P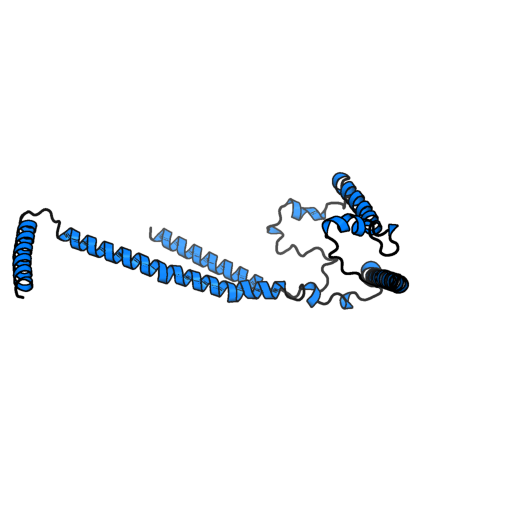rotein AF-A0A351K9I6-F1 (afdb_monomer_lite)

Secondary structure (DSSP, 8-state):
-HHHHHHHHHHHHHHHHHHHHHHHHHH--PPPPS--SSSPP--TTTTTTS-HHHHTGGGPPP-PPPHHHHHHHHHHHHHHHHHHHHB-TT-GGGBHHHHHHGGGTTT--------HHHHHHHHHHHHHHHHHHHHHHIIIIIT--S-GGGT--HHHHTGGGHHHHHHHHIIIIIHHHHHHHHHHIIIIIHHHHHHHHHHHHHHHHHHHHH--S-HHHHHHHHHHHHHHHHHHHHHHH--

Sequence (239 aa):
MAEAVVAARAAHEAAVLERDGIVASAGERPELPALALYGAPDIGPVADRLPDQVATRSDHHPHESPWTMGLPLVVLAVLSVLGGLIQLPFSAATKRLEGWLEPTLFGNEVHLSVGTGTLWVLAAVAVAGGAVGILVAVAAYLQRRVDHRTFEQPILADAWRFDRLVSNFMGGPGRAGFEATANFDSTVVDGAVESVATMVKAEARLLRRFHNGLVRTYAAGVGVGAVGLVVWFLSRTSF

Structure (mmCIF, N/CA/C/O backbone):
data_AF-A0A351K9I6-F1
#
_entry.id   AF-A0A351K9I6-F1
#
loop_
_atom_site.group_PDB
_atom_site.id
_atom_site.type_symbol
_atom_site.label_atom_id
_atom_site.label_alt_id
_atom_site.label_comp_id
_atom_site.label_asym_id
_atom_site.label_entity_id
_atom_site.label_seq_id
_atom_site.pdbx_PDB_ins_code
_atom_site.Cartn_x
_atom_site.Cartn_y
_atom_site.Cartn_z
_atom_site.occupancy
_atom_site.B_iso_or_equiv
_atom_site.auth_seq_id
_atom_site.auth_comp_id
_atom_site.auth_asym_id
_atom_site.auth_atom_id
_atom_site.pdbx_PDB_model_num
ATOM 1 N N . MET A 1 1 ? -27.727 17.309 35.794 1.00 65.38 1 MET A N 1
ATOM 2 C CA . MET A 1 1 ? -27.263 16.009 35.250 1.00 65.38 1 MET A CA 1
ATOM 3 C C . MET A 1 1 ? -28.120 15.504 34.094 1.00 65.38 1 MET A C 1
ATOM 5 O O . MET A 1 1 ? -27.534 15.160 33.082 1.00 65.38 1 MET A O 1
ATOM 9 N N . ALA A 1 2 ? -29.457 15.482 34.188 1.00 78.00 2 ALA A N 1
ATOM 10 C CA . ALA A 1 2 ? -30.317 14.994 33.097 1.00 78.00 2 ALA A CA 1
ATOM 11 C C . ALA A 1 2 ? -30.133 15.761 31.769 1.00 78.00 2 ALA A C 1
ATOM 13 O O . ALA A 1 2 ? -30.003 15.151 30.717 1.00 78.00 2 ALA A O 1
ATOM 14 N N . GLU A 1 3 ? -30.025 17.087 31.833 1.00 85.56 3 GLU A N 1
ATOM 15 C CA . GLU A 1 3 ? -29.859 17.955 30.659 1.00 85.56 3 GLU A CA 1
ATOM 16 C C . GLU A 1 3 ? -28.527 17.722 29.920 1.00 85.56 3 GLU A C 1
ATOM 18 O O . GLU A 1 3 ? -28.492 17.647 28.697 1.00 85.56 3 GLU A O 1
ATOM 23 N N . ALA A 1 4 ? -27.440 17.481 30.664 1.00 86.06 4 ALA A N 1
ATOM 24 C CA . ALA A 1 4 ? -26.129 17.155 30.098 1.00 86.06 4 ALA A CA 1
ATOM 25 C C . ALA A 1 4 ? -26.115 15.790 29.385 1.00 86.06 4 ALA A C 1
ATOM 27 O O . ALA A 1 4 ? -25.462 15.635 28.358 1.00 86.06 4 ALA A O 1
ATOM 28 N N . VAL A 1 5 ? -26.859 14.807 29.904 1.00 89.69 5 VAL A N 1
ATOM 29 C CA . VAL A 1 5 ? -26.989 13.480 29.278 1.00 89.69 5 VAL A CA 1
ATOM 30 C C . VAL A 1 5 ? -27.801 13.564 27.985 1.00 89.69 5 VAL A C 1
ATOM 32 O O . VAL A 1 5 ? -27.436 12.938 26.993 1.00 89.69 5 VAL A O 1
ATOM 35 N N . VAL A 1 6 ? -28.870 14.365 27.967 1.00 92.44 6 VAL A N 1
ATOM 36 C CA . VAL A 1 6 ? -29.668 14.604 26.753 1.00 92.44 6 VAL A CA 1
ATOM 37 C C . VAL A 1 6 ? -28.831 15.312 25.685 1.00 92.44 6 VAL A C 1
ATOM 39 O O . VAL A 1 6 ? -28.814 14.868 24.539 1.00 92.44 6 VAL A O 1
ATOM 42 N N . ALA A 1 7 ? -28.074 16.346 26.065 1.00 91.88 7 ALA A N 1
ATOM 43 C CA . ALA A 1 7 ? -27.183 17.058 25.150 1.00 91.88 7 ALA A CA 1
ATOM 44 C C . ALA A 1 7 ? -26.091 16.143 24.565 1.00 91.88 7 ALA A C 1
ATOM 46 O O . ALA A 1 7 ? -25.846 16.167 23.360 1.00 91.88 7 ALA A O 1
ATOM 47 N N . ALA A 1 8 ? -25.480 15.288 25.390 1.00 89.88 8 ALA A N 1
ATOM 48 C CA . ALA A 1 8 ? -24.480 14.325 24.930 1.00 89.88 8 ALA A CA 1
ATOM 49 C C . ALA A 1 8 ? -25.066 13.295 23.950 1.00 89.88 8 ALA A C 1
ATOM 51 O O . ALA A 1 8 ? -24.424 12.948 22.959 1.00 89.88 8 ALA A O 1
ATOM 52 N N . ARG A 1 9 ? -26.298 12.830 24.193 1.00 92.06 9 ARG A N 1
ATOM 53 C CA . ARG A 1 9 ? -26.979 11.871 23.313 1.00 92.06 9 ARG A CA 1
ATOM 54 C C . ARG A 1 9 ? -27.320 12.485 21.956 1.00 92.06 9 ARG A C 1
ATOM 56 O O . ARG A 1 9 ? -27.050 11.864 20.935 1.00 92.06 9 ARG A O 1
ATOM 63 N N . ALA A 1 10 ? -27.819 13.720 21.950 1.00 92.56 10 ALA A N 1
ATOM 64 C CA . ALA A 1 10 ? -28.095 14.457 20.720 1.00 92.56 10 ALA A CA 1
ATOM 65 C C . ALA A 1 10 ? -26.816 14.718 19.902 1.00 92.56 10 ALA A C 1
ATOM 67 O O . ALA A 1 10 ? -26.814 14.541 18.687 1.00 92.56 10 ALA A O 1
ATOM 68 N N . ALA A 1 11 ? -25.709 15.077 20.564 1.00 91.56 11 ALA A N 1
ATOM 69 C CA . ALA A 1 11 ? -24.416 15.255 19.901 1.00 91.56 11 ALA A CA 1
ATOM 70 C C . ALA A 1 11 ? -23.886 13.943 19.295 1.00 91.56 11 ALA A C 1
ATOM 72 O O . ALA A 1 11 ? -23.341 13.946 18.193 1.00 91.56 11 ALA A O 1
ATOM 73 N N . HIS A 1 12 ? -24.074 12.816 19.989 1.00 90.50 12 HIS A N 1
ATOM 74 C CA . HIS A 1 12 ? -23.700 11.503 19.472 1.00 90.50 12 HIS A CA 1
ATOM 75 C C . HIS A 1 12 ? -24.524 11.111 18.237 1.00 90.50 12 HIS A C 1
ATOM 77 O O . HIS A 1 12 ? -23.951 10.687 17.238 1.00 90.50 12 HIS A O 1
ATOM 83 N N . GLU A 1 13 ? -25.845 11.297 18.275 1.00 92.12 13 GLU A N 1
ATOM 84 C CA . GLU A 1 13 ? -26.725 11.010 17.133 1.00 92.12 13 GLU A CA 1
ATOM 85 C C . GLU A 1 13 ? -26.381 11.876 15.914 1.00 92.12 13 GLU A C 1
ATOM 87 O O . GLU A 1 13 ? -26.300 11.361 14.799 1.00 92.12 13 GLU A O 1
ATOM 92 N N . ALA A 1 14 ? -26.088 13.164 16.122 1.00 92.12 14 ALA A N 1
ATOM 93 C CA . ALA A 1 14 ? -25.646 14.057 15.054 1.00 92.12 14 ALA A CA 1
ATOM 94 C C . ALA A 1 14 ? -24.319 13.596 14.423 1.00 92.12 14 ALA A C 1
ATOM 96 O O . ALA A 1 14 ? -24.214 13.526 13.199 1.00 92.12 14 ALA A O 1
ATOM 97 N N . ALA A 1 15 ? -23.336 13.214 15.244 1.00 89.25 15 ALA A N 1
ATOM 98 C CA . ALA A 1 15 ? -22.048 12.718 14.760 1.00 89.25 15 ALA A CA 1
ATOM 99 C C . ALA A 1 15 ? -22.175 11.389 13.991 1.00 89.25 15 ALA A C 1
ATOM 101 O O . ALA A 1 15 ? -21.455 11.157 13.020 1.00 89.25 15 ALA A O 1
ATOM 102 N N . VAL A 1 16 ? -23.096 10.512 14.406 1.00 90.44 16 VAL A N 1
ATOM 103 C CA . VAL A 1 16 ? -23.387 9.256 13.699 1.00 90.44 16 VAL A CA 1
ATOM 104 C C . VAL A 1 16 ? -23.997 9.534 12.325 1.00 90.44 16 VAL A C 1
ATOM 106 O O . VAL A 1 16 ? -23.537 8.962 11.340 1.00 90.44 16 VAL A O 1
ATOM 109 N N . LEU A 1 17 ? -24.967 10.447 12.237 1.00 90.31 17 LEU A N 1
ATOM 110 C CA . LEU A 1 17 ? -25.585 10.826 10.964 1.00 90.31 17 LEU A CA 1
ATOM 111 C C . LEU A 1 17 ? -24.588 11.485 10.003 1.00 90.31 17 LEU A C 1
ATOM 113 O O . LEU A 1 17 ? -24.579 11.166 8.815 1.00 90.31 17 LEU A O 1
ATOM 117 N N . GLU A 1 18 ? -23.727 12.371 10.509 1.00 88.69 18 GLU A N 1
ATOM 118 C CA . GLU A 1 18 ? -22.665 12.996 9.716 1.00 88.69 18 GLU A CA 1
ATOM 119 C C . GLU A 1 18 ? -21.689 11.945 9.175 1.00 88.69 18 GLU A C 1
ATOM 121 O O . GLU A 1 18 ? -21.411 11.908 7.975 1.00 88.69 18 GLU A O 1
ATOM 126 N N . ARG A 1 19 ? -21.229 11.034 10.041 1.00 85.31 19 ARG A N 1
ATOM 127 C CA . ARG A 1 19 ? -20.387 9.901 9.642 1.00 85.31 19 ARG A CA 1
ATOM 128 C C . ARG A 1 19 ? -21.062 9.070 8.554 1.00 85.31 19 ARG A C 1
ATOM 130 O O . ARG A 1 19 ? -20.407 8.734 7.573 1.00 85.31 19 ARG A O 1
ATOM 137 N N . ASP A 1 20 ? -22.336 8.734 8.712 1.00 83.75 20 ASP A N 1
ATOM 138 C CA . ASP A 1 20 ? -23.058 7.892 7.755 1.00 83.75 20 ASP A CA 1
ATOM 139 C C . ASP A 1 20 ? -23.231 8.600 6.404 1.00 83.75 20 ASP A C 1
ATOM 141 O O . ASP A 1 20 ? -23.065 7.969 5.360 1.00 83.75 20 ASP A O 1
ATOM 145 N N . GLY A 1 21 ? -23.445 9.920 6.404 1.00 82.75 21 GLY A N 1
ATOM 146 C CA . GLY A 1 21 ? -23.434 10.740 5.189 1.00 82.75 21 GLY A CA 1
ATOM 147 C C . GLY A 1 21 ? -22.064 10.783 4.499 1.00 82.75 21 GLY A C 1
ATOM 148 O O . GLY A 1 21 ? -21.976 10.666 3.273 1.00 82.75 21 GLY A O 1
ATOM 149 N N . ILE A 1 22 ? -20.977 10.881 5.270 1.00 78.12 22 ILE A N 1
ATOM 150 C CA . ILE A 1 22 ? -19.603 10.820 4.743 1.00 78.12 22 ILE A CA 1
ATOM 151 C C . ILE A 1 22 ? -19.310 9.430 4.163 1.00 78.12 22 ILE A C 1
ATOM 153 O O . ILE A 1 22 ? -18.727 9.318 3.089 1.00 78.12 22 ILE A O 1
ATOM 157 N N . VAL A 1 23 ? -19.735 8.359 4.835 1.00 74.25 23 VAL A N 1
ATOM 158 C CA . VAL A 1 23 ? -19.536 6.982 4.357 1.00 74.25 23 VAL A CA 1
ATOM 159 C C . VAL A 1 23 ? -20.354 6.715 3.092 1.00 74.25 23 VAL A C 1
ATOM 161 O O . VAL A 1 23 ? -19.834 6.110 2.155 1.00 74.25 23 VAL A O 1
ATOM 164 N N . ALA A 1 24 ? -21.598 7.196 3.029 1.00 76.12 24 ALA A N 1
ATOM 165 C CA . ALA A 1 24 ? -22.451 7.066 1.850 1.00 76.12 24 ALA A CA 1
ATOM 166 C C . ALA A 1 24 ? -21.873 7.818 0.640 1.00 76.12 24 ALA A C 1
ATOM 168 O O . ALA A 1 24 ? -21.734 7.232 -0.433 1.00 76.12 24 ALA A O 1
ATOM 169 N N . SER A 1 25 ? -21.446 9.072 0.826 1.00 69.50 25 SER A N 1
ATOM 170 C CA . SER A 1 25 ? -20.805 9.862 -0.237 1.00 69.50 25 SER A CA 1
ATOM 171 C C . SER A 1 25 ? -19.437 9.304 -0.651 1.00 69.50 25 SER A C 1
ATOM 173 O O . SER A 1 25 ? 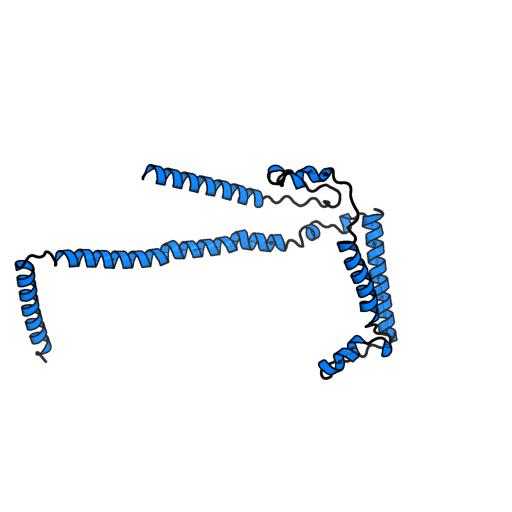-19.104 9.314 -1.830 1.00 69.50 25 SER A O 1
ATOM 175 N N . ALA A 1 26 ? -18.665 8.718 0.270 1.00 65.62 26 ALA A N 1
ATOM 176 C CA . ALA A 1 26 ? -17.421 8.012 -0.059 1.00 65.62 26 ALA A CA 1
ATOM 177 C C . ALA A 1 26 ? -17.642 6.690 -0.829 1.00 65.62 26 ALA A C 1
ATOM 179 O O . ALA A 1 26 ? -16.701 6.167 -1.444 1.00 65.62 26 ALA A O 1
ATOM 180 N N . GLY A 1 27 ? -18.858 6.134 -0.771 1.00 64.31 27 GLY A N 1
ATOM 181 C CA . GLY A 1 27 ? -19.299 4.991 -1.572 1.00 64.31 27 GLY A CA 1
ATOM 182 C C . GLY A 1 27 ? -19.653 5.370 -3.013 1.00 64.31 27 GLY A C 1
ATOM 183 O O . GLY A 1 27 ? -19.440 4.567 -3.924 1.00 64.31 27 GLY A O 1
ATOM 184 N N . GLU A 1 28 ? -20.109 6.603 -3.242 1.00 67.94 28 GLU A N 1
ATOM 185 C CA . GLU A 1 28 ? -20.275 7.193 -4.573 1.00 67.94 28 GLU A CA 1
ATOM 186 C C . GLU A 1 28 ? -18.905 7.595 -5.135 1.00 67.94 28 GLU A C 1
ATOM 188 O O . GLU A 1 28 ? -18.507 8.756 -5.136 1.00 67.94 28 GLU A O 1
ATOM 193 N N . ARG A 1 29 ? -18.136 6.607 -5.603 1.00 62.66 29 ARG A N 1
ATOM 194 C CA . ARG A 1 29 ? -16.884 6.855 -6.330 1.00 62.66 29 ARG A CA 1
ATOM 195 C C . ARG A 1 29 ? -17.197 6.951 -7.822 1.00 62.66 29 ARG A C 1
ATOM 197 O O . ARG A 1 29 ? -17.379 5.897 -8.439 1.00 62.66 29 ARG A O 1
ATOM 204 N N . PRO A 1 30 ? -17.296 8.159 -8.411 1.00 65.31 30 PRO A N 1
ATOM 205 C CA . PRO A 1 30 ? -17.491 8.287 -9.849 1.00 65.31 30 PRO A CA 1
ATOM 206 C C . PRO A 1 30 ? -16.364 7.557 -10.586 1.00 65.31 30 PRO A C 1
ATOM 208 O O . PRO A 1 30 ? -15.218 7.544 -10.133 1.00 65.31 30 PRO A O 1
ATOM 211 N N . GLU A 1 31 ? -16.697 6.916 -11.707 1.00 61.69 31 GLU A N 1
ATOM 212 C CA . GLU A 1 31 ? -15.699 6.313 -12.592 1.00 61.69 31 GLU A CA 1
ATOM 213 C C . GLU A 1 31 ? -14.659 7.385 -12.938 1.00 61.69 31 GLU A C 1
ATOM 215 O O . GLU A 1 31 ? -15.014 8.464 -13.422 1.00 61.69 31 GLU A O 1
ATOM 220 N N . LEU A 1 32 ? -13.384 7.113 -12.638 1.00 57.56 32 LEU A N 1
ATOM 221 C CA . LEU A 1 32 ? -12.307 8.057 -12.908 1.00 57.56 32 LEU A CA 1
ATOM 222 C C . LEU A 1 32 ? -12.318 8.365 -14.412 1.00 57.56 32 LEU A C 1
ATOM 224 O O . LEU A 1 32 ? -12.194 7.432 -15.214 1.00 57.56 32 LEU A O 1
ATOM 228 N N . PRO A 1 33 ? -12.483 9.634 -14.832 1.00 58.50 33 PRO A N 1
ATOM 229 C CA . PRO A 1 33 ? -12.382 9.967 -16.241 1.00 58.50 33 PRO A CA 1
ATOM 230 C C . PRO A 1 33 ? -11.002 9.534 -16.740 1.00 58.50 33 PRO A C 1
ATOM 232 O O . PRO A 1 33 ? -9.995 9.744 -16.066 1.00 58.50 33 PRO A O 1
ATOM 235 N N . ALA A 1 34 ? -10.963 8.929 -17.929 1.00 55.03 34 ALA A N 1
ATOM 236 C CA . ALA A 1 34 ? -9.793 8.243 -18.483 1.00 55.03 34 ALA A CA 1
ATOM 237 C C . ALA A 1 34 ? -8.558 9.136 -18.742 1.00 55.03 34 ALA A C 1
ATOM 239 O O . ALA A 1 34 ? -7.604 8.682 -19.353 1.00 55.03 34 ALA A O 1
ATOM 240 N N . LEU A 1 35 ? -8.542 10.398 -18.307 1.00 56.44 35 LEU A N 1
ATOM 241 C CA . LEU A 1 35 ? -7.418 11.307 -18.497 1.00 56.44 35 LEU A CA 1
ATOM 242 C C . LEU A 1 35 ? -7.372 12.364 -17.385 1.00 56.44 35 LEU A C 1
ATOM 244 O O . LEU A 1 35 ? -8.055 13.382 -17.452 1.00 56.44 35 LEU A O 1
ATOM 248 N N . ALA A 1 36 ? -6.495 12.160 -16.403 1.00 54.62 36 ALA A N 1
ATOM 249 C CA . ALA A 1 36 ? -6.070 13.194 -15.453 1.00 54.62 36 ALA A CA 1
ATOM 250 C C . ALA A 1 36 ? -4.582 13.567 -15.629 1.00 54.62 36 ALA A C 1
ATOM 252 O O . ALA A 1 36 ? -3.943 14.046 -14.703 1.00 54.62 36 ALA A O 1
ATOM 253 N N . LEU A 1 37 ? -4.002 13.339 -16.815 1.00 54.34 37 LEU A N 1
ATOM 254 C CA . LEU A 1 37 ? -2.590 13.657 -17.088 1.00 54.34 37 LEU A CA 1
ATOM 255 C C . LEU A 1 37 ? -2.351 15.117 -17.518 1.00 54.34 37 LEU A C 1
ATOM 257 O O . LEU A 1 37 ? -1.210 15.568 -17.516 1.00 54.34 37 LEU A O 1
ATOM 261 N N . TYR A 1 38 ? -3.407 15.865 -17.864 1.00 52.12 38 TYR A N 1
ATOM 262 C CA . TYR A 1 38 ? -3.299 17.260 -18.328 1.00 52.12 38 TYR A CA 1
ATOM 263 C C . TYR A 1 38 ? -4.301 18.232 -17.688 1.00 52.12 38 TYR A C 1
ATOM 265 O O . TYR A 1 38 ? -4.234 19.430 -17.954 1.00 52.12 38 TYR A O 1
ATOM 273 N N . GLY A 1 39 ? -5.236 17.742 -16.870 1.00 55.62 39 GLY A N 1
ATOM 274 C CA . GLY A 1 39 ? -6.115 18.593 -16.070 1.00 55.62 39 GLY A CA 1
ATOM 275 C C . GLY A 1 39 ? -5.494 18.815 -14.700 1.00 55.62 39 GLY A C 1
ATOM 276 O O . GLY A 1 39 ? -4.981 17.864 -14.111 1.00 55.62 39 GLY A O 1
ATOM 277 N N . ALA A 1 40 ? -5.540 20.047 -14.187 1.00 57.41 40 ALA A N 1
ATOM 278 C CA . ALA A 1 40 ? -5.287 20.262 -12.767 1.00 57.41 40 ALA A CA 1
ATOM 279 C C . ALA A 1 40 ? -6.212 19.317 -11.973 1.00 57.41 40 ALA A C 1
ATOM 281 O O . ALA A 1 40 ? -7.385 19.202 -12.347 1.00 57.41 40 ALA A O 1
ATOM 282 N N . PRO A 1 41 ? -5.712 18.616 -10.937 1.00 63.72 41 PRO A N 1
ATOM 283 C CA . PRO A 1 41 ? -6.567 17.810 -10.078 1.00 63.72 41 PRO A CA 1
ATOM 284 C C . PRO A 1 41 ? -7.749 18.665 -9.624 1.00 63.72 41 PRO A C 1
ATOM 286 O O . PRO A 1 41 ? -7.543 19.817 -9.238 1.00 63.72 41 PRO A O 1
ATOM 289 N N . ASP A 1 42 ? -8.970 18.133 -9.694 1.00 66.31 42 ASP A N 1
ATOM 290 C CA . ASP A 1 42 ? -10.123 18.837 -9.140 1.00 66.31 42 ASP A CA 1
ATOM 291 C C . ASP A 1 42 ? -9.963 18.896 -7.620 1.00 66.31 42 ASP A C 1
ATOM 293 O O . ASP A 1 42 ? -10.225 17.938 -6.892 1.00 66.31 42 ASP A O 1
ATOM 297 N N . ILE A 1 43 ? -9.442 20.027 -7.156 1.00 69.38 43 ILE A N 1
ATOM 298 C CA . ILE A 1 43 ? -9.255 20.322 -5.743 1.00 69.38 43 ILE A CA 1
ATOM 299 C C . ILE A 1 43 ? -10.515 20.918 -5.121 1.00 69.38 43 ILE A C 1
ATOM 301 O O . ILE A 1 43 ? -10.512 21.121 -3.914 1.00 69.38 43 ILE A O 1
ATOM 305 N N . GLY A 1 44 ? -11.587 21.178 -5.882 1.00 74.94 44 GLY A N 1
ATOM 306 C CA . GLY A 1 44 ? -12.834 21.760 -5.373 1.00 74.94 44 GLY A CA 1
ATOM 307 C C . GLY A 1 44 ? -13.361 21.100 -4.087 1.00 74.94 44 GLY A C 1
ATOM 308 O O . GLY A 1 44 ? -13.687 21.825 -3.150 1.00 74.94 44 GLY A O 1
ATOM 309 N N . PRO A 1 45 ? -13.359 19.756 -3.971 1.00 72.81 45 PRO A N 1
ATOM 310 C CA . PRO A 1 45 ? -13.815 19.045 -2.768 1.00 72.81 45 PRO A CA 1
ATOM 311 C C . PRO A 1 45 ? -12.937 19.204 -1.512 1.00 72.81 45 PRO A C 1
ATOM 313 O O . PRO A 1 45 ? -13.358 18.829 -0.412 1.00 72.81 45 PRO A O 1
ATOM 316 N N . VAL A 1 46 ? -11.694 19.665 -1.673 1.00 70.25 46 VAL A N 1
ATOM 317 C CA . VAL A 1 46 ? -10.700 19.796 -0.590 1.00 70.25 46 VAL A CA 1
ATOM 318 C C . VAL A 1 46 ? -10.119 21.205 -0.476 1.00 70.25 46 VAL A C 1
ATOM 320 O O . VAL A 1 46 ? -9.314 21.444 0.419 1.00 70.25 46 VAL A O 1
ATOM 323 N N . ALA A 1 47 ? -10.498 22.129 -1.360 1.00 73.56 47 ALA A N 1
ATOM 324 C CA . ALA A 1 47 ? -9.904 23.458 -1.501 1.00 73.56 47 ALA A CA 1
ATOM 325 C C . ALA A 1 47 ? -10.001 24.286 -0.215 1.00 73.56 47 ALA A C 1
ATOM 327 O O . ALA A 1 47 ? -9.077 25.014 0.129 1.00 73.56 47 ALA A O 1
ATOM 328 N N . ASP A 1 48 ? -11.097 24.111 0.508 1.00 77.12 48 ASP A N 1
ATOM 329 C CA . ASP A 1 48 ? -11.418 24.687 1.811 1.00 77.12 48 ASP A CA 1
ATOM 330 C C . ASP A 1 48 ? -10.594 24.104 2.972 1.00 77.12 48 ASP A C 1
ATOM 332 O O . ASP A 1 48 ? -10.462 24.739 4.018 1.00 77.12 48 ASP A O 1
ATOM 336 N N . ARG A 1 49 ? -10.018 22.909 2.797 1.00 76.25 49 ARG A N 1
ATOM 337 C CA . ARG A 1 49 ? -9.154 22.237 3.787 1.00 76.25 49 ARG A CA 1
ATOM 338 C C . ARG A 1 49 ? -7.669 22.311 3.442 1.00 76.25 49 ARG A C 1
ATOM 340 O O . ARG A 1 49 ? -6.835 21.876 4.239 1.00 76.25 49 ARG A O 1
ATOM 347 N N . LEU A 1 50 ? -7.325 22.802 2.253 1.00 73.81 50 LEU A N 1
ATOM 348 C CA . LEU A 1 50 ? -5.937 22.963 1.853 1.00 73.81 50 LEU A CA 1
ATOM 349 C C . LEU A 1 50 ? -5.312 24.117 2.648 1.00 73.81 50 LEU A C 1
ATOM 351 O O . LEU A 1 50 ? -5.925 25.174 2.770 1.00 73.81 50 LEU A O 1
ATOM 355 N N . PRO A 1 51 ? -4.081 23.956 3.167 1.00 78.94 51 PRO A N 1
ATOM 356 C CA . PRO A 1 51 ? -3.349 25.075 3.745 1.00 78.94 51 PRO A CA 1
ATOM 357 C C . PRO A 1 51 ? -3.268 26.226 2.735 1.00 78.94 51 PRO A C 1
ATOM 359 O O . PRO A 1 51 ? -3.054 25.967 1.548 1.00 78.94 51 PRO A O 1
ATOM 362 N N . ASP A 1 52 ? -3.341 27.479 3.190 1.00 74.75 52 ASP A N 1
ATOM 363 C CA . ASP A 1 52 ? -3.306 28.676 2.323 1.00 74.75 52 ASP A CA 1
ATOM 364 C C . ASP A 1 52 ? -2.120 28.671 1.332 1.00 74.75 52 ASP A C 1
ATOM 366 O O . ASP A 1 52 ? -2.203 29.156 0.205 1.00 74.75 52 ASP A O 1
ATOM 370 N N . GLN A 1 53 ? -1.015 28.042 1.739 1.00 65.94 53 GLN A N 1
ATOM 371 C CA . GLN A 1 53 ? 0.221 27.839 0.972 1.00 65.94 53 GLN A CA 1
ATOM 372 C C . GLN A 1 53 ? 0.054 26.911 -0.247 1.00 65.94 53 GLN A C 1
ATOM 374 O O . GLN A 1 53 ? 0.820 26.987 -1.205 1.00 65.94 53 GLN A O 1
ATOM 379 N N . VAL A 1 54 ? -0.904 25.984 -0.196 1.00 62.69 54 VAL A N 1
ATOM 380 C CA . VAL A 1 54 ? -1.211 25.031 -1.271 1.00 62.69 54 VAL A CA 1
ATOM 381 C C . VAL A 1 54 ? -2.269 25.614 -2.206 1.00 62.69 54 VAL A C 1
ATOM 383 O O . VAL A 1 54 ? -2.132 25.471 -3.418 1.00 62.69 54 VAL A O 1
ATOM 386 N N . ALA A 1 55 ? -3.256 26.335 -1.663 1.00 62.94 55 ALA A N 1
ATOM 387 C CA . ALA A 1 55 ? -4.277 27.038 -2.445 1.00 62.94 55 ALA A CA 1
ATOM 388 C C . ALA A 1 55 ? -3.688 28.132 -3.364 1.00 62.94 55 ALA A C 1
ATOM 390 O O . ALA A 1 55 ? -4.220 28.390 -4.437 1.00 62.94 55 ALA A O 1
ATOM 391 N N . THR A 1 56 ? -2.556 28.731 -2.978 1.00 62.44 56 THR A N 1
ATOM 392 C CA . THR A 1 56 ? -1.847 29.797 -3.722 1.00 62.44 56 THR A CA 1
ATOM 393 C C . THR A 1 56 ? -0.751 29.293 -4.674 1.00 62.44 56 THR A C 1
ATOM 395 O O . THR A 1 56 ? -0.081 30.080 -5.344 1.00 62.44 56 THR A O 1
ATOM 398 N N . ARG A 1 57 ? -0.530 27.974 -4.772 1.00 59.97 57 ARG A N 1
ATOM 399 C CA . ARG A 1 57 ? 0.604 27.410 -5.531 1.00 59.97 57 ARG A CA 1
ATOM 400 C C . ARG A 1 57 ? 0.442 27.483 -7.060 1.00 59.97 57 ARG A C 1
ATOM 402 O O . ARG A 1 57 ? 1.389 27.172 -7.776 1.00 59.97 57 ARG A O 1
ATOM 409 N N . SER A 1 58 ? -0.708 27.936 -7.558 1.00 55.47 58 SER A N 1
ATOM 410 C CA . SER A 1 58 ? -0.974 28.207 -8.979 1.00 55.47 58 SER A CA 1
ATOM 411 C C . SER A 1 58 ? -0.109 29.326 -9.584 1.00 55.47 58 SER A C 1
ATOM 413 O O . SER A 1 58 ? 0.011 29.379 -10.804 1.00 55.47 58 SER A O 1
ATOM 415 N N . ASP A 1 59 ? 0.548 30.152 -8.758 1.00 53.41 59 ASP A N 1
ATOM 416 C CA . ASP A 1 59 ? 1.384 31.281 -9.209 1.00 53.41 59 ASP A CA 1
ATOM 417 C C . ASP A 1 59 ? 2.906 31.014 -9.164 1.00 53.41 59 ASP A C 1
ATOM 419 O O . ASP A 1 59 ? 3.711 31.891 -9.489 1.00 53.41 59 ASP A O 1
ATOM 423 N N . HIS A 1 60 ? 3.349 29.818 -8.755 1.00 55.75 60 HIS A N 1
ATOM 424 C CA . HIS A 1 60 ? 4.782 29.509 -8.687 1.00 55.75 60 HIS A CA 1
ATOM 425 C C . HIS A 1 60 ? 5.329 29.089 -10.056 1.00 55.75 60 HIS A C 1
ATOM 427 O O . HIS A 1 60 ? 4.966 28.045 -10.597 1.00 55.75 60 HIS A O 1
ATOM 433 N N . HIS A 1 61 ? 6.267 29.879 -10.589 1.00 58.75 61 HIS A N 1
ATOM 434 C CA . HIS A 1 61 ? 7.046 29.506 -11.768 1.00 58.75 61 HIS A CA 1
ATOM 435 C C . HIS A 1 61 ? 7.781 28.173 -11.520 1.00 58.75 61 HIS A C 1
ATOM 437 O O . HIS A 1 61 ? 8.417 28.017 -10.467 1.00 58.75 61 HIS A O 1
ATOM 443 N N . PRO A 1 62 ? 7.743 27.222 -12.475 1.00 72.06 62 PRO A N 1
ATOM 444 C CA . PRO A 1 62 ? 8.575 26.029 -12.422 1.00 72.06 62 PRO A CA 1
ATOM 445 C C . PRO A 1 62 ? 10.043 26.440 -12.299 1.00 72.06 62 PRO A C 1
ATOM 447 O O . PRO A 1 62 ? 10.581 27.123 -13.168 1.00 72.06 62 PRO A O 1
ATOM 450 N N . HIS A 1 63 ? 10.677 26.057 -11.198 1.00 76.88 63 HIS A N 1
ATOM 451 C CA . HIS A 1 63 ? 12.105 26.239 -10.981 1.00 76.88 63 HIS A CA 1
ATOM 452 C C . HIS A 1 63 ? 12.790 24.883 -11.094 1.00 76.88 63 HIS A C 1
ATOM 454 O O . HIS A 1 63 ? 12.215 23.852 -10.737 1.00 76.88 63 HIS A O 1
ATOM 460 N N . GLU A 1 64 ? 14.021 24.879 -11.599 1.00 81.69 64 GLU A N 1
ATOM 461 C CA . GLU A 1 64 ? 14.834 23.671 -11.549 1.00 81.69 64 GLU A CA 1
ATOM 462 C C . GLU A 1 64 ? 15.112 23.252 -10.103 1.00 81.69 64 GLU A C 1
ATOM 464 O O . GLU A 1 64 ? 15.139 24.069 -9.176 1.00 81.69 64 GLU A O 1
ATOM 469 N N . SER A 1 65 ? 15.335 21.950 -9.916 1.00 88.38 65 SER A N 1
ATOM 470 C CA . SER A 1 65 ? 15.707 21.409 -8.616 1.00 88.38 65 SER A CA 1
ATOM 471 C C . SER A 1 65 ? 17.039 22.010 -8.152 1.00 88.38 65 SER A C 1
ATOM 473 O O . SER A 1 65 ? 17.985 22.059 -8.944 1.00 88.38 65 SER A O 1
ATOM 475 N N . PRO A 1 66 ? 17.172 22.400 -6.875 1.00 93.38 66 PRO A N 1
ATOM 476 C CA . PRO A 1 66 ? 18.433 22.902 -6.348 1.00 93.38 66 PRO A CA 1
ATOM 477 C C . PRO A 1 66 ? 19.539 21.847 -6.474 1.00 93.38 66 PRO A C 1
ATOM 479 O O . PRO A 1 66 ? 19.290 20.639 -6.451 1.00 93.38 66 PRO A O 1
ATOM 482 N N . TRP A 1 67 ? 20.790 22.302 -6.540 1.00 94.94 67 TRP A N 1
ATOM 483 C CA . TRP A 1 67 ? 21.960 21.431 -6.702 1.00 94.94 67 TRP A CA 1
ATOM 484 C C . TRP A 1 67 ? 22.072 20.340 -5.624 1.00 94.94 67 TRP A C 1
ATOM 486 O O . TRP A 1 67 ? 22.562 19.247 -5.894 1.00 94.94 67 TRP A O 1
ATOM 496 N N . THR A 1 68 ? 21.565 20.597 -4.415 1.00 96.00 68 THR A N 1
ATOM 497 C CA . THR A 1 68 ? 21.513 19.619 -3.315 1.00 96.00 68 THR A CA 1
ATOM 498 C C . THR A 1 68 ? 20.638 18.400 -3.618 1.00 96.00 68 THR A C 1
ATOM 500 O O . THR A 1 68 ? 20.878 17.341 -3.047 1.00 96.00 68 THR A O 1
ATOM 503 N N . MET A 1 69 ? 19.666 18.520 -4.526 1.00 94.19 69 MET A N 1
ATOM 504 C CA . MET A 1 69 ? 18.849 17.412 -5.030 1.00 94.19 69 MET A CA 1
ATOM 505 C C . MET A 1 69 ? 19.378 16.885 -6.372 1.00 94.19 69 MET A C 1
ATOM 507 O O . MET A 1 69 ? 19.428 15.672 -6.579 1.00 94.19 69 MET A O 1
ATOM 511 N N . GLY A 1 70 ? 19.819 17.778 -7.264 1.00 95.19 70 GLY A N 1
ATOM 512 C CA . GLY A 1 70 ? 20.327 17.405 -8.587 1.00 95.19 70 GLY A CA 1
ATOM 513 C C . GLY A 1 70 ? 21.617 16.579 -8.539 1.00 95.19 70 GLY A C 1
ATOM 514 O O . GLY A 1 70 ? 21.736 15.585 -9.253 1.00 95.19 70 GLY A O 1
ATOM 515 N N . LEU A 1 71 ? 22.563 16.930 -7.660 1.00 97.31 71 LEU A N 1
ATOM 516 C CA . LEU A 1 71 ? 23.839 16.219 -7.550 1.00 97.31 71 LEU A CA 1
ATOM 517 C C . LEU A 1 71 ? 23.655 14.741 -7.158 1.00 97.31 71 LEU A C 1
ATOM 519 O O . LEU A 1 71 ? 24.200 13.891 -7.866 1.00 97.31 71 LEU A O 1
ATOM 523 N N . PRO A 1 72 ? 22.870 14.388 -6.117 1.00 97.12 72 PRO A N 1
ATOM 524 C CA . PRO A 1 72 ? 22.558 12.989 -5.828 1.00 97.12 72 PRO A CA 1
ATOM 525 C C . PRO A 1 72 ? 21.960 12.234 -7.020 1.00 97.12 72 PRO A C 1
ATOM 527 O O . PRO A 1 72 ? 22.370 11.108 -7.286 1.00 97.12 72 PRO A O 1
ATOM 530 N N . LEU A 1 73 ? 21.041 12.846 -7.776 1.00 96.69 73 LEU A N 1
ATOM 531 C CA . LEU A 1 73 ? 20.421 12.208 -8.943 1.00 96.69 73 LEU A CA 1
ATOM 532 C C . LEU A 1 73 ? 21.429 11.938 -10.066 1.00 96.69 73 LEU A C 1
ATOM 534 O O . LEU A 1 73 ? 21.419 10.853 -10.644 1.00 96.69 73 LEU A O 1
ATOM 538 N N . VAL A 1 74 ? 22.332 12.883 -10.345 1.00 96.81 74 VAL A N 1
ATOM 539 C CA . VAL A 1 74 ? 23.402 12.698 -11.340 1.00 96.81 74 VAL A CA 1
ATOM 540 C C . VAL A 1 74 ? 24.348 11.577 -10.917 1.00 96.81 74 VAL A C 1
ATOM 542 O O . VAL A 1 74 ? 24.685 10.714 -11.729 1.00 96.81 74 VAL A O 1
ATOM 545 N N . VAL A 1 75 ? 24.741 11.543 -9.641 1.00 97.69 75 VAL A N 1
ATOM 546 C CA . VAL A 1 75 ? 25.582 10.466 -9.100 1.00 97.69 75 VAL A CA 1
ATOM 547 C C . VAL A 1 75 ? 24.879 9.113 -9.241 1.00 97.69 75 VAL A C 1
ATOM 549 O O . VAL A 1 75 ? 25.490 8.165 -9.731 1.00 97.69 75 VAL A O 1
ATOM 552 N N . LEU A 1 76 ? 23.592 9.022 -8.890 1.00 97.38 76 LEU A N 1
ATOM 553 C CA . LEU A 1 76 ? 22.803 7.796 -9.051 1.00 97.38 76 LEU A CA 1
ATOM 554 C C . LEU A 1 76 ? 22.673 7.370 -10.518 1.00 97.38 76 LEU A C 1
ATOM 556 O O . LEU A 1 76 ? 22.775 6.179 -10.806 1.00 97.38 76 LEU A O 1
ATOM 560 N N . ALA A 1 77 ? 22.503 8.310 -11.449 1.00 96.75 77 ALA A N 1
ATOM 561 C CA . ALA A 1 77 ? 22.441 8.010 -12.878 1.00 96.75 77 ALA A CA 1
ATOM 562 C C . ALA A 1 77 ? 23.760 7.403 -13.386 1.00 96.75 77 ALA A C 1
ATOM 564 O O . ALA A 1 77 ? 23.749 6.370 -14.057 1.00 96.75 77 ALA A O 1
ATOM 565 N N . VAL A 1 78 ? 24.902 7.988 -13.006 1.00 97.44 78 VAL A N 1
ATOM 566 C CA . VAL A 1 78 ? 26.227 7.447 -13.349 1.00 97.44 78 VAL A CA 1
ATOM 567 C C . VAL A 1 78 ? 26.430 6.067 -12.721 1.00 97.44 78 VAL A C 1
ATOM 569 O O . VAL A 1 78 ? 26.836 5.133 -13.413 1.00 97.44 78 VAL A O 1
ATOM 572 N N . LEU A 1 79 ? 26.103 5.905 -11.436 1.00 95.75 79 LEU A N 1
ATOM 573 C CA . LEU A 1 79 ? 26.212 4.618 -10.744 1.00 95.75 79 LEU A CA 1
ATOM 574 C C . LEU A 1 79 ? 25.281 3.550 -11.332 1.00 95.75 79 LEU A C 1
ATOM 576 O O . LEU A 1 79 ? 25.665 2.386 -11.359 1.00 95.75 79 LEU A O 1
ATOM 580 N N . SER A 1 80 ? 24.103 3.914 -11.842 1.00 95.31 80 SER A N 1
ATOM 581 C CA . SER A 1 80 ? 23.188 2.984 -12.517 1.00 95.31 80 SER A CA 1
ATOM 582 C C . SER A 1 80 ? 23.789 2.444 -13.818 1.00 95.31 80 SER A C 1
ATOM 584 O O . SER A 1 80 ? 23.776 1.232 -14.045 1.00 95.31 80 SER A O 1
ATOM 586 N N . VAL A 1 81 ? 24.402 3.316 -14.630 1.00 93.94 81 VAL A N 1
ATOM 587 C CA . VAL A 1 81 ? 25.101 2.910 -15.861 1.00 93.94 81 VAL A CA 1
ATOM 588 C C . VAL A 1 81 ? 26.302 2.024 -15.534 1.00 93.94 81 VAL A C 1
ATOM 590 O O . VAL A 1 81 ? 26.434 0.934 -16.090 1.00 93.94 81 VAL A O 1
ATOM 593 N N . LEU A 1 82 ? 27.162 2.456 -14.607 1.00 91.81 82 LEU A N 1
ATOM 594 C CA . LEU A 1 82 ? 28.339 1.682 -14.202 1.00 91.81 82 LEU A CA 1
ATOM 595 C C . LEU A 1 82 ? 27.948 0.343 -13.563 1.00 91.81 82 LEU A C 1
ATOM 597 O O . LEU A 1 82 ? 28.556 -0.678 -13.872 1.00 91.81 82 LEU A O 1
ATOM 601 N N . GLY A 1 83 ? 26.907 0.329 -12.730 1.00 89.12 83 GLY A N 1
ATOM 602 C CA . GLY A 1 83 ? 26.361 -0.874 -12.106 1.00 89.12 83 GLY A CA 1
ATOM 603 C C . GLY A 1 83 ? 25.901 -1.905 -13.133 1.00 89.12 83 GLY A C 1
ATOM 604 O O . GLY A 1 83 ? 26.244 -3.080 -13.012 1.00 89.12 83 GLY A O 1
ATOM 605 N N . GLY A 1 84 ? 25.209 -1.468 -14.190 1.00 86.50 84 GLY A N 1
ATOM 606 C CA . GLY A 1 84 ? 24.829 -2.344 -15.301 1.00 86.50 84 GLY A CA 1
ATOM 607 C C . GLY A 1 84 ? 26.030 -2.927 -16.058 1.00 86.50 84 GLY A C 1
ATOM 608 O O . GLY A 1 84 ? 25.995 -4.085 -16.471 1.00 86.50 84 GLY A O 1
ATOM 609 N N . LEU A 1 85 ? 27.118 -2.162 -16.202 1.00 87.12 85 LEU A N 1
ATOM 610 C CA . LEU A 1 85 ? 28.334 -2.605 -16.900 1.00 87.12 85 LEU A CA 1
ATOM 611 C C . LEU A 1 85 ? 29.170 -3.626 -16.107 1.00 87.12 85 LEU A C 1
ATOM 613 O O . LEU A 1 85 ? 29.928 -4.385 -16.711 1.00 87.12 85 LEU A O 1
ATOM 617 N N . ILE A 1 86 ? 29.045 -3.664 -14.776 1.00 86.56 86 ILE A N 1
ATOM 618 C CA . ILE A 1 86 ? 29.839 -4.550 -13.903 1.00 86.56 86 ILE A CA 1
ATOM 619 C C . ILE A 1 86 ? 29.487 -6.040 -14.087 1.00 86.56 86 ILE A C 1
ATOM 621 O O . ILE A 1 86 ? 30.345 -6.892 -13.840 1.00 86.56 86 ILE A O 1
ATOM 625 N N . GLN A 1 87 ? 28.263 -6.365 -14.522 1.00 83.69 87 GLN A N 1
ATOM 626 C CA . GLN A 1 87 ? 27.759 -7.743 -14.620 1.00 83.69 87 GLN A CA 1
ATOM 627 C C . GLN A 1 87 ? 27.185 -8.050 -16.015 1.00 83.69 87 GLN A C 1
ATOM 629 O O . GLN A 1 87 ? 26.021 -8.419 -16.168 1.00 83.69 87 GLN A O 1
ATOM 634 N N . LEU A 1 88 ? 28.007 -7.907 -17.057 1.00 81.75 88 LEU A N 1
ATOM 635 C CA . LEU A 1 88 ? 27.601 -8.253 -18.422 1.00 81.75 88 LEU A CA 1
ATOM 636 C C . LEU A 1 88 ? 27.912 -9.727 -18.746 1.00 81.75 88 LEU A C 1
ATOM 638 O O . LEU A 1 88 ? 29.053 -10.171 -18.567 1.00 81.75 88 LEU A O 1
ATOM 642 N N . PRO A 1 89 ? 26.957 -10.486 -19.318 1.00 72.94 89 PRO A N 1
ATOM 643 C CA . PRO A 1 89 ? 27.089 -11.927 -19.543 1.00 72.94 89 PRO A CA 1
ATOM 644 C C . PRO A 1 89 ? 27.878 -12.286 -20.820 1.00 72.94 89 PRO A C 1
ATOM 646 O O . PRO A 1 89 ? 27.646 -13.335 -21.411 1.00 72.94 89 PRO A O 1
ATOM 649 N N . PHE A 1 90 ? 28.793 -11.429 -21.287 1.00 71.94 90 PHE A N 1
ATOM 650 C CA . PHE A 1 90 ? 29.492 -11.627 -22.568 1.00 71.94 90 PHE A CA 1
ATOM 651 C C . PHE A 1 90 ? 30.891 -12.241 -22.433 1.00 71.94 90 PHE A C 1
ATOM 653 O O . PHE A 1 90 ? 31.396 -12.825 -23.389 1.00 71.94 90 PHE A O 1
ATOM 660 N N . SER A 1 91 ? 31.533 -12.126 -21.267 1.00 67.88 91 SER A N 1
ATOM 661 C CA . SER A 1 91 ? 32.867 -12.683 -21.017 1.00 67.88 91 SER A CA 1
ATOM 662 C C . SER A 1 91 ? 33.112 -12.934 -19.526 1.00 67.88 91 SER A C 1
ATOM 664 O O . SER A 1 91 ? 32.496 -12.295 -18.676 1.00 67.88 91 SER A O 1
ATOM 666 N N . ALA A 1 92 ? 34.068 -13.805 -19.188 1.00 63.41 92 ALA A N 1
ATOM 667 C CA . ALA A 1 92 ? 34.495 -14.004 -17.797 1.00 63.41 92 ALA A CA 1
ATOM 668 C C . ALA A 1 92 ? 35.026 -12.705 -17.151 1.00 63.41 92 ALA A C 1
ATOM 670 O O . ALA A 1 92 ? 34.841 -12.473 -15.963 1.00 63.41 92 ALA A O 1
ATOM 671 N N . ALA A 1 93 ? 35.620 -11.806 -17.946 1.00 64.50 93 ALA A N 1
ATOM 672 C CA . ALA A 1 93 ? 36.133 -10.522 -17.472 1.00 64.50 93 ALA A CA 1
ATOM 673 C C . ALA A 1 93 ? 35.029 -9.505 -17.127 1.00 64.50 93 ALA A C 1
ATOM 675 O O . ALA A 1 93 ? 35.297 -8.563 -16.377 1.00 64.50 93 ALA A O 1
ATOM 676 N N . THR A 1 94 ? 33.816 -9.694 -17.659 1.00 69.88 94 THR A N 1
ATOM 677 C CA . THR A 1 94 ? 32.642 -8.832 -17.441 1.00 69.88 94 THR A CA 1
ATOM 678 C C . THR A 1 94 ? 31.635 -9.406 -16.439 1.00 69.88 94 THR A C 1
ATOM 680 O O . THR A 1 94 ? 30.654 -8.741 -16.127 1.00 69.88 94 THR A O 1
ATOM 683 N N . LYS A 1 95 ? 31.889 -10.603 -15.897 1.00 74.81 95 LYS A N 1
ATOM 684 C CA . LYS A 1 95 ? 31.125 -11.250 -14.815 1.00 74.81 95 LYS A CA 1
ATOM 685 C C . LYS A 1 95 ? 31.736 -10.952 -13.437 1.00 74.81 95 LYS A C 1
ATOM 687 O O . LYS A 1 95 ? 32.014 -11.851 -12.645 1.00 74.81 95 LYS A O 1
ATOM 692 N N . ARG A 1 96 ? 32.060 -9.684 -13.170 1.00 80.50 96 ARG A N 1
ATOM 693 C CA . ARG A 1 96 ? 32.869 -9.311 -11.994 1.00 80.50 96 ARG A CA 1
ATOM 694 C C . ARG A 1 96 ? 32.126 -9.497 -10.675 1.00 80.50 96 ARG A C 1
ATOM 696 O O . ARG A 1 96 ? 32.765 -9.835 -9.684 1.00 80.50 96 ARG A O 1
ATOM 703 N N . LEU A 1 97 ? 30.812 -9.271 -10.657 1.00 83.62 97 LEU A N 1
ATOM 704 C CA . LEU A 1 97 ? 30.005 -9.409 -9.445 1.00 83.62 97 LEU A CA 1
ATOM 705 C C . LEU A 1 97 ? 29.780 -10.886 -9.096 1.00 83.62 97 LEU A C 1
ATOM 707 O O . LEU A 1 97 ? 29.891 -11.251 -7.933 1.00 83.62 97 LEU A O 1
ATOM 711 N N . GLU A 1 98 ? 29.544 -11.730 -10.102 1.00 80.25 98 GLU A N 1
ATOM 712 C CA . GLU A 1 98 ? 29.438 -13.193 -9.975 1.00 80.25 98 GLU A CA 1
ATOM 713 C C . GLU A 1 98 ? 30.695 -13.781 -9.320 1.00 80.25 98 GLU A C 1
ATOM 715 O O . GLU A 1 98 ? 30.593 -14.360 -8.244 1.00 80.25 98 GLU A O 1
ATOM 720 N N . GLY A 1 99 ? 31.886 -13.508 -9.869 1.00 81.00 99 GLY A N 1
ATOM 721 C CA . GLY A 1 99 ? 33.144 -14.000 -9.287 1.00 81.00 99 GLY A CA 1
ATOM 722 C C . GLY A 1 99 ? 33.498 -13.394 -7.920 1.00 81.00 99 GLY A C 1
ATOM 723 O O . GLY A 1 99 ? 34.240 -13.993 -7.148 1.00 81.00 99 GLY A O 1
ATOM 724 N N . TRP A 1 100 ? 32.973 -12.209 -7.585 1.00 85.19 100 TRP A N 1
ATOM 725 C CA . TRP A 1 100 ? 33.132 -11.623 -6.247 1.00 85.19 100 TRP A CA 1
ATOM 726 C C . TRP A 1 100 ? 32.206 -12.276 -5.208 1.00 85.19 100 TRP A C 1
ATOM 728 O O . TRP A 1 100 ? 32.596 -12.417 -4.050 1.00 85.19 100 TRP A O 1
ATOM 738 N N . LEU A 1 101 ? 31.000 -12.692 -5.614 1.00 86.31 101 LEU A N 1
ATOM 739 C CA . LEU A 1 101 ? 30.021 -13.361 -4.750 1.00 86.31 101 LEU A CA 1
ATOM 740 C C . LEU A 1 101 ? 30.279 -14.868 -4.605 1.00 86.31 101 LEU A C 1
ATOM 742 O O . LEU A 1 101 ? 29.975 -15.426 -3.548 1.00 86.31 101 LEU A O 1
ATOM 746 N N . GLU A 1 102 ? 30.858 -15.510 -5.623 1.00 83.94 102 GLU A N 1
ATOM 747 C CA . GLU A 1 102 ? 31.153 -16.952 -5.691 1.00 83.94 102 GLU A CA 1
ATOM 748 C C . GLU A 1 102 ? 31.731 -17.536 -4.379 1.00 83.94 102 GLU A C 1
ATOM 750 O O . GLU A 1 102 ? 31.181 -18.527 -3.884 1.00 83.94 102 GLU A O 1
ATOM 755 N N . PRO A 1 103 ? 32.726 -16.909 -3.707 1.00 86.25 103 PRO A N 1
ATOM 756 C CA . PRO A 1 103 ? 33.298 -17.450 -2.470 1.00 86.25 103 PRO A CA 1
ATOM 757 C C . PRO A 1 103 ? 32.319 -17.471 -1.290 1.00 86.25 103 PRO A C 1
ATOM 759 O O . PRO A 1 103 ? 32.447 -18.302 -0.394 1.00 86.25 103 PRO A O 1
ATOM 762 N N . THR A 1 104 ? 31.344 -16.558 -1.270 1.00 87.25 104 THR A N 1
ATOM 763 C CA . THR A 1 104 ? 30.335 -16.471 -0.197 1.00 87.25 104 THR A CA 1
ATOM 764 C C . THR A 1 104 ? 29.150 -17.406 -0.424 1.00 87.25 104 THR A C 1
ATOM 766 O O . THR A 1 104 ? 28.452 -17.757 0.525 1.00 87.25 104 THR A O 1
ATOM 769 N N . LEU A 1 105 ? 28.945 -17.843 -1.669 1.00 84.69 105 LEU A N 1
ATOM 770 C CA . LEU A 1 105 ? 27.860 -18.738 -2.069 1.00 84.69 105 LEU A CA 1
ATOM 771 C C . LEU A 1 105 ? 28.245 -20.227 -2.012 1.00 84.69 105 LEU A C 1
ATOM 773 O O . LEU A 1 105 ? 27.406 -21.071 -2.317 1.00 84.69 105 LEU A O 1
ATOM 777 N N . PHE A 1 106 ? 29.476 -20.571 -1.609 1.00 77.44 106 PHE A N 1
ATOM 778 C CA . PHE A 1 106 ? 29.967 -21.953 -1.452 1.00 77.44 106 PHE A CA 1
ATOM 779 C C . PHE A 1 106 ? 29.732 -22.857 -2.683 1.00 77.44 106 PHE A C 1
ATOM 781 O O . PHE A 1 106 ? 29.494 -24.055 -2.537 1.00 77.44 106 PHE A O 1
ATOM 788 N N . GLY A 1 107 ? 29.769 -22.296 -3.897 1.00 70.12 107 GLY A N 1
ATOM 789 C CA . GLY A 1 107 ? 29.582 -23.060 -5.138 1.00 70.12 107 GLY A CA 1
ATOM 790 C C . GLY A 1 107 ? 28.149 -23.547 -5.398 1.00 70.12 107 GLY A C 1
ATOM 791 O O . GLY A 1 107 ? 27.950 -24.426 -6.233 1.00 70.12 107 GLY A O 1
ATOM 792 N N . ASN A 1 108 ? 27.138 -22.988 -4.722 1.00 71.12 108 ASN A N 1
ATOM 793 C CA . ASN A 1 108 ? 25.717 -23.306 -4.941 1.00 71.12 108 ASN A CA 1
ATOM 794 C C . ASN A 1 108 ? 25.135 -22.610 -6.193 1.00 71.12 108 ASN A C 1
ATOM 796 O O . ASN A 1 108 ? 24.003 -22.121 -6.197 1.00 71.12 108 ASN A O 1
ATOM 800 N N . GLU A 1 109 ? 25.925 -22.515 -7.259 1.00 67.06 109 GLU A N 1
ATOM 801 C CA . GLU A 1 109 ? 25.539 -21.829 -8.487 1.00 67.06 109 GLU A CA 1
ATOM 802 C C . GLU A 1 109 ? 24.908 -22.790 -9.502 1.00 67.06 109 GLU A C 1
ATOM 804 O O . GLU A 1 109 ? 25.459 -23.829 -9.882 1.00 67.06 109 GLU A O 1
ATOM 809 N N . VAL A 1 110 ? 23.714 -22.424 -9.974 1.00 67.81 110 VAL A N 1
ATOM 810 C CA . VAL A 1 110 ? 23.071 -23.109 -11.096 1.00 67.81 110 VAL A CA 1
ATOM 811 C C . VAL A 1 110 ? 23.814 -22.712 -12.366 1.00 67.81 110 VAL A C 1
ATOM 813 O O . VAL A 1 110 ? 23.681 -21.591 -12.857 1.00 67.81 110 VAL A O 1
ATOM 816 N N . HIS A 1 111 ? 24.585 -23.645 -12.918 1.00 63.59 111 HIS A N 1
ATOM 817 C CA . HIS A 1 111 ? 25.285 -23.450 -14.179 1.00 63.59 111 HIS A CA 1
ATOM 818 C C . HIS A 1 111 ? 24.277 -23.403 -15.333 1.00 63.59 111 HIS A C 1
ATOM 820 O O . HIS A 1 111 ? 23.839 -24.429 -15.857 1.00 63.59 111 HIS A O 1
ATOM 826 N N . LEU A 1 112 ? 23.902 -22.195 -15.746 1.00 64.69 112 LEU A N 1
ATOM 827 C CA . LEU A 1 112 ? 23.123 -21.973 -16.958 1.00 64.69 112 LEU A CA 1
ATOM 828 C C . LEU A 1 112 ? 24.043 -22.166 -18.172 1.00 64.69 112 LEU A C 1
ATOM 830 O O . LEU A 1 112 ? 24.771 -21.258 -18.570 1.00 64.69 112 LEU A O 1
ATOM 834 N N . SER A 1 113 ? 24.014 -23.356 -18.772 1.00 63.72 113 SER A N 1
ATOM 835 C CA . SER A 1 113 ? 24.748 -23.694 -20.000 1.00 63.72 113 SER A CA 1
ATOM 836 C C . SER A 1 113 ? 24.068 -23.102 -21.240 1.00 63.72 113 SER A C 1
ATOM 838 O O . SER A 1 113 ? 23.635 -23.797 -22.158 1.00 63.72 113 SER A O 1
ATOM 840 N N . VAL A 1 114 ? 23.949 -21.777 -21.272 1.00 73.50 114 VAL A N 1
ATOM 841 C CA . VAL A 1 114 ? 23.424 -21.049 -22.428 1.00 73.50 114 VAL A CA 1
ATOM 842 C C . VAL A 1 114 ? 24.594 -20.706 -23.345 1.00 73.50 114 VAL A C 1
ATOM 844 O O . VAL A 1 114 ? 25.535 -20.030 -22.938 1.00 73.50 114 VAL A O 1
ATOM 847 N N . GLY A 1 115 ? 24.553 -21.182 -24.593 1.00 79.56 115 GLY A N 1
ATOM 848 C CA . GLY A 1 115 ? 25.595 -20.882 -25.575 1.00 79.56 115 GLY A CA 1
ATOM 849 C C . GLY A 1 115 ? 25.741 -19.375 -25.811 1.00 79.56 115 GLY A C 1
ATOM 850 O O . GLY A 1 115 ? 24.747 -18.648 -25.847 1.00 79.56 115 GLY A O 1
ATOM 851 N N . THR A 1 116 ? 26.972 -18.903 -26.028 1.00 78.94 116 THR A N 1
ATOM 852 C CA . THR A 1 116 ? 27.290 -17.476 -26.228 1.00 78.94 116 THR A CA 1
ATOM 853 C C . THR A 1 116 ? 26.430 -16.826 -27.316 1.00 78.94 116 THR A C 1
ATOM 855 O O . THR A 1 116 ? 25.985 -15.694 -27.154 1.00 78.94 116 THR A O 1
ATOM 858 N N . GLY A 1 117 ? 26.128 -17.552 -28.399 1.00 82.69 117 GLY A N 1
ATOM 859 C CA . GLY A 1 117 ? 25.228 -17.074 -29.455 1.00 82.69 117 GLY A CA 1
ATOM 860 C C . GLY A 1 117 ? 23.804 -16.806 -28.958 1.00 82.69 117 GLY A C 1
ATOM 861 O O . GLY A 1 117 ? 23.227 -15.771 -29.277 1.00 82.69 117 GLY A O 1
ATOM 862 N N . THR A 1 118 ? 23.260 -17.682 -28.110 1.00 84.94 118 THR A N 1
ATOM 863 C CA . THR A 1 118 ? 21.930 -17.511 -27.510 1.00 84.94 118 THR A CA 1
ATOM 864 C C . THR A 1 118 ? 21.884 -16.301 -26.575 1.00 84.94 118 THR A C 1
ATOM 866 O O . THR A 1 118 ? 20.896 -15.573 -26.588 1.00 84.94 118 THR A O 1
ATOM 869 N N . LEU A 1 119 ? 22.954 -16.032 -25.817 1.00 83.75 119 LEU A N 1
ATOM 870 C CA . LEU A 1 119 ? 23.047 -14.847 -24.949 1.00 83.75 119 LEU A CA 1
ATOM 871 C C . LEU A 1 119 ? 22.976 -13.540 -25.748 1.00 83.75 119 LEU A C 1
ATOM 873 O O . LEU A 1 119 ? 22.233 -12.633 -25.376 1.00 83.75 119 LEU A O 1
ATOM 877 N N . TRP A 1 120 ? 23.698 -13.453 -26.870 1.00 85.69 120 TRP A N 1
ATOM 878 C CA . TRP A 1 120 ? 23.651 -12.284 -27.753 1.00 85.69 120 TRP A CA 1
ATOM 879 C C . TRP A 1 120 ? 22.291 -12.102 -28.418 1.00 85.69 120 TRP A C 1
ATOM 881 O O . TRP A 1 120 ? 21.800 -10.978 -28.494 1.00 85.69 120 TRP A O 1
ATOM 891 N N . VAL A 1 121 ? 21.660 -13.195 -28.858 1.00 90.88 121 VAL A N 1
ATOM 892 C CA . VAL A 1 121 ? 20.299 -13.147 -29.409 1.00 90.88 121 VAL A CA 1
ATOM 893 C C . VAL A 1 121 ? 19.318 -12.642 -28.354 1.00 90.88 121 VAL A C 1
ATOM 895 O O . VAL A 1 121 ? 18.540 -11.736 -28.638 1.00 90.88 121 VAL A O 1
ATOM 898 N N . LEU A 1 122 ? 19.382 -13.162 -27.126 1.00 89.62 122 LEU A N 1
ATOM 899 C CA . LEU A 1 122 ? 18.482 -12.750 -26.050 1.00 89.62 122 LEU A CA 1
ATOM 900 C C . LEU A 1 122 ? 18.702 -11.282 -25.654 1.00 89.62 122 LEU A C 1
ATOM 902 O O . LEU A 1 122 ? 17.733 -10.546 -25.479 1.00 89.62 122 LEU A O 1
ATOM 906 N N . ALA A 1 123 ? 19.960 -10.834 -25.590 1.00 89.00 123 ALA A N 1
ATOM 907 C CA . ALA A 1 123 ? 20.301 -9.434 -25.352 1.00 89.00 123 ALA A CA 1
ATOM 908 C C . ALA A 1 123 ? 19.770 -8.519 -26.468 1.00 89.00 123 ALA A C 1
ATOM 910 O O . ALA A 1 123 ? 19.153 -7.495 -26.180 1.00 89.00 123 ALA A O 1
ATOM 911 N N . ALA A 1 124 ? 19.949 -8.901 -27.736 1.00 92.25 124 ALA A N 1
ATOM 912 C CA . ALA A 1 124 ? 19.445 -8.138 -28.876 1.00 92.25 124 ALA A CA 1
ATOM 913 C C . ALA A 1 124 ? 17.912 -8.055 -28.876 1.00 92.25 124 ALA A C 1
ATOM 915 O O . ALA A 1 124 ? 17.361 -6.975 -29.080 1.00 92.25 124 ALA A O 1
ATOM 916 N N . VAL A 1 125 ? 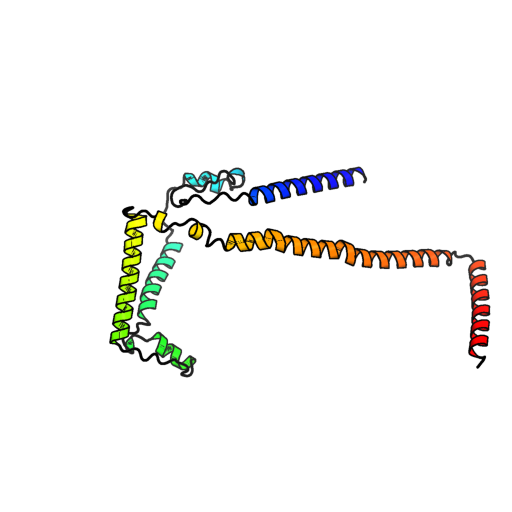17.223 -9.165 -28.592 1.00 95.69 125 VAL A N 1
ATOM 917 C CA . VAL A 1 125 ? 15.758 -9.206 -28.474 1.00 95.69 125 VAL A CA 1
ATOM 918 C C . VAL A 1 125 ? 15.275 -8.316 -27.328 1.00 95.69 125 VAL A C 1
ATOM 920 O O . VAL A 1 125 ? 14.330 -7.553 -27.519 1.00 95.69 125 VAL A O 1
ATOM 923 N N . ALA A 1 126 ? 15.933 -8.355 -26.167 1.00 93.69 126 ALA A N 1
ATOM 924 C CA . ALA A 1 126 ? 15.579 -7.512 -25.027 1.00 93.69 126 ALA A CA 1
ATOM 925 C C . ALA A 1 126 ? 15.759 -6.015 -25.337 1.00 93.69 126 ALA A C 1
ATOM 927 O O . ALA A 1 126 ? 14.850 -5.221 -25.087 1.00 93.69 126 ALA A O 1
ATOM 928 N N . VAL A 1 127 ? 16.893 -5.629 -25.936 1.00 94.62 127 VAL A N 1
ATOM 929 C CA . VAL A 1 127 ? 17.168 -4.237 -26.333 1.00 94.62 127 VAL A CA 1
ATOM 930 C C . VAL A 1 127 ? 16.180 -3.764 -27.399 1.00 94.62 127 VAL A C 1
ATOM 932 O O . VAL A 1 127 ? 15.621 -2.676 -27.272 1.00 94.62 127 VAL A O 1
ATOM 935 N N . ALA A 1 128 ? 15.921 -4.581 -28.423 1.00 97.19 128 ALA A N 1
ATOM 936 C CA . ALA A 1 128 ? 14.959 -4.256 -29.471 1.00 97.19 128 ALA A CA 1
ATOM 937 C C . ALA A 1 128 ? 13.537 -4.118 -28.909 1.00 97.19 128 ALA A C 1
ATOM 939 O O . ALA A 1 128 ? 12.851 -3.148 -29.222 1.00 97.19 128 ALA A O 1
ATOM 940 N N . GLY A 1 129 ? 13.113 -5.036 -28.036 1.00 97.62 129 GLY A N 1
ATOM 941 C CA . GLY A 1 129 ? 11.814 -4.976 -27.366 1.00 97.62 129 GLY A CA 1
ATOM 942 C C . GLY A 1 129 ? 11.652 -3.710 -26.523 1.00 97.62 129 GLY A C 1
ATOM 943 O O . GLY A 1 129 ? 10.645 -3.013 -26.652 1.00 97.62 129 GLY A O 1
ATOM 944 N N . GLY A 1 130 ? 12.668 -3.357 -25.727 1.00 97.00 130 GLY A N 1
ATOM 945 C CA . GLY A 1 130 ? 12.683 -2.114 -24.952 1.00 97.00 130 GLY A CA 1
ATOM 946 C C . GLY A 1 130 ? 12.622 -0.865 -25.836 1.00 97.00 130 GLY A C 1
ATOM 947 O O . GLY A 1 130 ? 11.813 0.029 -25.588 1.00 97.00 130 GLY A O 1
ATOM 948 N N . ALA A 1 131 ? 13.413 -0.825 -26.911 1.00 97.56 131 ALA A N 1
ATOM 949 C CA . ALA A 1 131 ? 13.412 0.284 -27.863 1.00 97.56 131 ALA A CA 1
ATOM 950 C C . ALA A 1 131 ? 12.056 0.441 -28.570 1.00 97.56 131 ALA A C 1
ATOM 952 O O . ALA A 1 131 ? 11.548 1.556 -28.671 1.00 97.56 131 ALA A O 1
ATOM 953 N N . VAL A 1 132 ? 11.435 -0.660 -29.009 1.00 97.38 132 VAL A N 1
ATOM 954 C CA . VAL A 1 132 ? 10.085 -0.647 -29.597 1.00 97.38 132 VAL A CA 1
ATOM 955 C C . VAL A 1 132 ? 9.063 -0.125 -28.589 1.00 97.38 132 VAL A C 1
ATOM 957 O O . VAL A 1 132 ? 8.266 0.741 -28.943 1.00 97.38 132 VAL A O 1
ATOM 960 N N . GLY A 1 133 ? 9.113 -0.578 -27.332 1.00 95.56 133 GLY A N 1
ATOM 961 C CA . GLY A 1 133 ? 8.238 -0.075 -26.270 1.00 95.56 133 GLY A CA 1
ATOM 962 C C . GLY A 1 133 ? 8.373 1.436 -26.057 1.00 95.56 133 GLY A C 1
ATOM 963 O O . GLY A 1 133 ? 7.367 2.145 -26.033 1.00 95.56 133 GLY A O 1
ATOM 964 N N . ILE A 1 134 ? 9.608 1.947 -25.989 1.00 96.25 134 ILE A N 1
ATOM 965 C CA . ILE A 1 134 ? 9.884 3.390 -25.876 1.00 96.25 134 ILE A CA 1
ATOM 966 C C . ILE A 1 134 ? 9.347 4.145 -27.098 1.00 96.25 134 ILE A C 1
ATOM 968 O O . ILE A 1 134 ? 8.708 5.182 -26.940 1.00 96.25 134 ILE A O 1
ATOM 972 N N . LEU A 1 135 ? 9.561 3.634 -28.314 1.00 95.81 135 LEU A N 1
ATOM 973 C CA . LEU A 1 135 ? 9.064 4.265 -29.539 1.00 95.81 135 LEU A CA 1
ATOM 974 C C . LEU A 1 135 ? 7.534 4.319 -29.581 1.00 95.81 135 LEU A C 1
ATOM 976 O O . LEU A 1 135 ? 6.979 5.359 -29.933 1.00 95.81 135 LEU A O 1
ATOM 980 N N . VAL A 1 136 ? 6.853 3.238 -29.190 1.00 94.75 136 VAL A N 1
ATOM 981 C CA . VAL A 1 136 ? 5.386 3.202 -29.074 1.00 94.75 136 VAL A CA 1
ATOM 982 C C . VAL A 1 136 ? 4.911 4.214 -28.034 1.00 94.75 136 VAL A C 1
ATOM 984 O O . VAL A 1 136 ? 3.991 4.982 -28.317 1.00 94.75 136 VAL A O 1
ATOM 987 N N . ALA A 1 137 ? 5.569 4.284 -26.874 1.00 91.50 137 ALA A N 1
ATOM 988 C CA . ALA A 1 137 ? 5.243 5.263 -25.842 1.00 91.50 137 ALA A CA 1
ATOM 989 C C . ALA A 1 137 ? 5.440 6.704 -26.340 1.00 91.50 137 ALA A C 1
ATOM 991 O O . ALA A 1 137 ? 4.562 7.539 -26.161 1.00 91.50 137 ALA A O 1
ATOM 992 N N . VAL A 1 138 ? 6.539 7.011 -27.031 1.00 93.19 138 VAL A N 1
ATOM 993 C CA . VAL A 1 138 ? 6.771 8.343 -27.615 1.00 93.19 138 VAL A CA 1
ATOM 994 C C . VAL A 1 138 ? 5.727 8.670 -28.689 1.00 93.19 138 VAL A C 1
ATOM 996 O O . VAL A 1 138 ? 5.208 9.788 -28.717 1.00 93.19 138 VAL A O 1
ATOM 999 N N . ALA A 1 139 ? 5.393 7.715 -29.560 1.00 93.44 139 ALA A N 1
ATOM 1000 C CA . ALA A 1 139 ? 4.418 7.898 -30.635 1.00 93.44 139 ALA A CA 1
ATOM 1001 C C . ALA A 1 139 ? 2.994 8.127 -30.109 1.00 93.44 139 ALA A C 1
ATOM 1003 O O . ALA A 1 139 ? 2.274 8.971 -30.651 1.00 93.44 139 ALA A O 1
ATOM 1004 N N . ALA A 1 140 ? 2.611 7.409 -29.052 1.00 90.06 140 ALA A N 1
ATOM 1005 C CA . ALA A 1 140 ? 1.405 7.683 -28.292 1.00 90.06 140 ALA A CA 1
ATOM 1006 C C . ALA A 1 140 ? 1.593 9.007 -27.534 1.00 90.06 140 ALA A C 1
ATOM 1008 O O . ALA A 1 140 ? 1.210 10.060 -28.034 1.00 90.06 140 ALA A O 1
ATOM 1009 N N . TYR A 1 141 ? 2.244 9.004 -26.371 1.00 85.88 141 TYR A N 1
ATOM 1010 C CA . TYR A 1 141 ? 2.263 10.078 -25.365 1.00 85.88 141 TYR A CA 1
ATOM 1011 C C . TYR A 1 141 ? 2.793 11.427 -25.844 1.00 85.88 141 TYR A C 1
ATOM 1013 O O . TYR A 1 141 ? 2.122 12.440 -25.648 1.00 85.88 141 TYR A O 1
ATOM 1021 N N . LEU A 1 142 ? 3.955 11.457 -26.496 1.00 88.25 142 LEU A N 1
ATOM 1022 C CA . LEU A 1 142 ? 4.599 12.719 -26.861 1.00 88.25 142 LEU A CA 1
ATOM 1023 C C . LEU A 1 142 ? 4.101 13.255 -28.208 1.00 88.25 142 LEU A C 1
ATOM 1025 O O . LEU A 1 142 ? 3.800 14.439 -28.335 1.00 88.25 142 LEU A O 1
ATOM 1029 N N . GLN A 1 143 ? 4.015 12.388 -29.217 1.00 89.69 143 GLN A N 1
ATOM 1030 C CA . GLN A 1 143 ? 3.702 12.792 -30.592 1.00 89.69 143 GLN A CA 1
ATOM 1031 C C . GLN A 1 143 ? 2.206 12.732 -30.926 1.00 89.69 143 GLN A C 1
ATOM 1033 O O . GLN A 1 143 ? 1.806 13.277 -31.954 1.00 89.69 143 GLN A O 1
ATOM 1038 N N . ARG A 1 144 ? 1.389 12.066 -30.097 1.00 84.44 144 ARG A N 1
ATOM 1039 C CA . ARG A 1 144 ? -0.061 11.871 -30.287 1.00 84.44 144 ARG A CA 1
ATOM 1040 C C . ARG A 1 144 ? -0.448 11.305 -31.659 1.00 84.44 144 ARG A C 1
ATOM 1042 O O . ARG A 1 144 ? -1.512 11.613 -32.186 1.00 84.44 144 ARG A O 1
ATOM 1049 N N . ARG A 1 145 ? 0.421 10.480 -32.251 1.00 87.50 145 ARG A N 1
ATOM 1050 C CA . ARG A 1 145 ? 0.172 9.803 -33.537 1.00 87.50 145 ARG A CA 1
ATOM 1051 C C . ARG A 1 145 ? -0.671 8.539 -33.382 1.00 87.50 145 ARG A C 1
ATOM 1053 O O . ARG A 1 145 ? -1.297 8.109 -34.343 1.00 87.50 145 ARG A O 1
ATOM 1060 N N . VAL A 1 146 ? -0.661 7.950 -32.190 1.00 86.50 146 VAL A N 1
ATOM 1061 C CA . VAL A 1 146 ? -1.465 6.786 -31.801 1.00 86.50 146 VAL A CA 1
ATOM 1062 C C . VAL A 1 146 ? -2.418 7.226 -30.695 1.00 86.50 146 VAL A C 1
ATOM 1064 O O . VAL A 1 146 ? -1.996 7.960 -29.803 1.00 86.50 146 VAL A O 1
ATOM 1067 N N . ASP A 1 147 ? -3.681 6.791 -30.746 1.00 83.19 147 ASP A N 1
ATOM 1068 C CA . ASP A 1 147 ? -4.654 7.094 -29.691 1.00 83.19 147 ASP A CA 1
ATOM 1069 C C . ASP A 1 147 ? -4.312 6.321 -28.408 1.00 83.19 147 ASP A C 1
ATOM 1071 O O . ASP A 1 147 ? -4.394 5.087 -28.348 1.00 83.19 147 ASP A O 1
ATOM 1075 N N . HIS A 1 148 ? -3.931 7.069 -27.376 1.00 78.81 148 HIS A N 1
ATOM 1076 C CA . HIS A 1 148 ? -3.534 6.589 -26.051 1.00 78.81 148 HIS A CA 1
ATOM 1077 C C . HIS A 1 148 ? -4.641 5.821 -25.351 1.00 78.81 148 HIS A C 1
ATOM 1079 O O . HIS A 1 148 ? -4.337 4.941 -24.550 1.00 78.81 148 HIS A O 1
ATOM 1085 N N . ARG A 1 149 ? -5.909 6.086 -25.692 1.00 78.75 149 ARG A N 1
ATOM 1086 C CA . ARG A 1 149 ? -7.070 5.380 -25.124 1.00 78.75 149 ARG A CA 1
ATOM 1087 C C . ARG A 1 149 ? -7.037 3.874 -25.371 1.00 78.75 149 ARG A C 1
ATOM 1089 O O . ARG A 1 149 ? -7.677 3.119 -24.650 1.00 78.75 149 ARG A O 1
ATOM 1096 N N . THR A 1 150 ? -6.275 3.428 -26.369 1.00 82.00 150 THR A N 1
ATOM 1097 C CA . THR A 1 150 ? -6.027 2.001 -26.619 1.00 82.00 150 THR A CA 1
ATOM 1098 C C . THR A 1 150 ? -5.269 1.345 -25.458 1.00 82.00 150 THR A C 1
ATOM 1100 O O . THR A 1 150 ? -5.520 0.187 -25.126 1.00 82.00 150 THR A O 1
ATOM 1103 N N . PHE A 1 151 ? -4.347 2.088 -24.839 1.00 83.31 151 PHE A N 1
ATOM 1104 C CA . PHE A 1 151 ? -3.507 1.629 -23.731 1.00 83.31 151 PHE A CA 1
ATOM 1105 C C . PHE A 1 151 ? -4.082 2.032 -22.367 1.00 83.31 151 PHE A C 1
ATOM 1107 O O . PHE A 1 151 ? -3.972 1.274 -21.409 1.00 83.31 151 PHE A O 1
ATOM 1114 N N . GLU A 1 152 ? -4.729 3.192 -22.276 1.00 80.25 152 GLU A N 1
ATOM 1115 C CA . GLU A 1 152 ? -5.323 3.731 -21.048 1.00 80.25 152 GLU A CA 1
ATOM 1116 C C . GLU A 1 152 ? -6.736 3.190 -20.817 1.00 80.25 152 GLU A C 1
ATOM 1118 O O . GLU A 1 152 ? -7.736 3.903 -20.912 1.00 80.25 152 GLU A O 1
ATOM 1123 N N . GLN A 1 153 ? -6.833 1.896 -20.516 1.00 83.12 153 GLN A N 1
ATOM 1124 C CA . GLN A 1 153 ? -8.122 1.304 -20.176 1.00 83.12 153 GLN A CA 1
ATOM 1125 C C . GLN A 1 153 ? -8.548 1.681 -18.746 1.00 83.12 153 GLN A C 1
ATOM 1127 O O . GLN A 1 153 ? -7.709 1.646 -17.841 1.00 83.12 153 GLN A O 1
ATOM 1132 N N . PRO A 1 154 ? -9.847 1.944 -18.491 1.00 78.94 154 PRO A N 1
ATOM 1133 C CA . PRO A 1 154 ? -10.346 2.310 -17.158 1.00 78.94 154 PRO A CA 1
ATOM 1134 C C . PRO A 1 154 ? -9.961 1.317 -16.052 1.00 78.94 154 PRO A C 1
ATOM 1136 O O . PRO A 1 154 ? -9.690 1.707 -14.921 1.00 78.94 154 PRO A O 1
ATOM 1139 N N . ILE A 1 155 ? -9.860 0.025 -16.386 1.00 83.38 155 ILE A N 1
ATOM 1140 C CA . ILE A 1 155 ? -9.428 -1.019 -15.447 1.00 83.38 155 ILE A CA 1
ATOM 1141 C C . ILE A 1 155 ? -7.979 -0.842 -14.970 1.00 83.38 155 ILE A C 1
ATOM 1143 O O . ILE A 1 155 ? -7.673 -1.157 -13.822 1.00 83.38 155 ILE A O 1
ATOM 1147 N N . LEU A 1 156 ? -7.091 -0.331 -15.827 1.00 84.62 156 LEU A N 1
ATOM 1148 C CA . LEU A 1 156 ? -5.691 -0.078 -15.481 1.00 84.62 156 LEU A CA 1
ATOM 1149 C C . LEU A 1 156 ? -5.563 1.185 -14.628 1.00 84.62 156 LEU A C 1
ATOM 1151 O O . LEU A 1 156 ? -4.764 1.204 -13.695 1.00 84.62 156 LEU A O 1
ATOM 1155 N N . ALA A 1 157 ? -6.390 2.199 -14.903 1.00 79.69 157 ALA A N 1
ATOM 1156 C CA . ALA A 1 157 ? -6.479 3.407 -14.086 1.00 79.69 157 ALA A CA 1
ATOM 1157 C C . ALA A 1 157 ? -6.974 3.111 -12.656 1.00 79.69 157 ALA A C 1
ATOM 1159 O O . ALA A 1 157 ? -6.519 3.744 -11.710 1.00 79.69 157 ALA A O 1
ATOM 1160 N N . ASP A 1 158 ? -7.845 2.111 -12.485 1.00 79.50 158 ASP A N 1
ATOM 1161 C CA . ASP A 1 158 ? -8.340 1.651 -11.177 1.00 79.50 158 ASP A CA 1
ATOM 1162 C C . ASP A 1 158 ? -7.441 0.579 -10.524 1.00 79.50 158 ASP A C 1
ATOM 1164 O O . ASP A 1 158 ? -7.920 -0.198 -9.700 1.00 79.50 158 ASP A O 1
ATOM 1168 N N . ALA A 1 159 ? -6.164 0.466 -10.920 1.00 87.56 159 ALA A N 1
ATOM 1169 C CA . ALA A 1 159 ? -5.218 -0.534 -10.402 1.00 87.56 159 ALA A CA 1
ATOM 1170 C C . ALA A 1 159 ? -5.791 -1.968 -10.403 1.00 87.56 159 ALA A C 1
ATOM 1172 O O . ALA A 1 159 ? -5.722 -2.698 -9.412 1.00 87.56 159 ALA A O 1
ATOM 1173 N N . TRP A 1 160 ? -6.419 -2.368 -11.514 1.00 89.31 160 TRP A N 1
ATOM 1174 C CA . TRP A 1 160 ? -7.103 -3.662 -11.660 1.00 89.31 160 TRP A CA 1
ATOM 1175 C C . TRP A 1 160 ? -8.252 -3.883 -10.668 1.00 89.31 160 TRP A C 1
ATOM 1177 O O . TRP A 1 160 ? -8.675 -5.014 -10.427 1.00 89.31 160 TRP A O 1
ATOM 1187 N N . ARG A 1 161 ? -8.790 -2.795 -10.109 1.00 87.38 161 ARG A N 1
ATOM 1188 C CA . ARG A 1 161 ? -9.828 -2.769 -9.072 1.00 87.38 161 ARG A CA 1
ATOM 1189 C C . ARG A 1 161 ? -9.388 -3.420 -7.759 1.00 87.38 161 ARG A C 1
ATOM 1191 O O . ARG A 1 161 ? -10.235 -3.691 -6.908 1.00 87.38 161 ARG A O 1
ATOM 1198 N N . PHE A 1 162 ? -8.092 -3.679 -7.573 1.00 90.88 162 PHE A N 1
ATOM 1199 C CA . PHE A 1 162 ? -7.583 -4.391 -6.401 1.00 90.88 162 PHE A CA 1
ATOM 1200 C C . PHE A 1 162 ? -7.824 -3.588 -5.122 1.00 90.88 162 PHE A C 1
ATOM 1202 O O . PHE A 1 162 ? -8.459 -4.075 -4.186 1.00 90.88 162 PHE A O 1
ATOM 1209 N N . ASP A 1 163 ? -7.436 -2.316 -5.132 1.00 88.00 163 ASP A N 1
ATOM 1210 C CA . ASP A 1 163 ? -7.624 -1.410 -3.998 1.00 88.00 163 ASP A CA 1
ATOM 1211 C C . ASP A 1 163 ? -9.107 -1.238 -3.654 1.00 88.00 163 ASP A C 1
ATOM 1213 O O . ASP A 1 163 ? -9.483 -1.189 -2.480 1.00 88.00 163 ASP A O 1
ATOM 1217 N N . ARG A 1 164 ? -9.976 -1.213 -4.675 1.00 86.50 164 ARG A N 1
ATOM 1218 C CA . ARG A 1 164 ? -11.434 -1.152 -4.514 1.00 86.50 164 ARG A CA 1
ATOM 1219 C C . ARG A 1 164 ? -11.977 -2.422 -3.864 1.00 86.50 164 ARG A C 1
ATOM 1221 O O . ARG A 1 164 ? -12.779 -2.329 -2.940 1.00 86.50 164 ARG A O 1
ATOM 1228 N N . LEU A 1 165 ? -11.536 -3.598 -4.308 1.00 90.56 165 LEU A N 1
ATOM 1229 C CA . LEU A 1 165 ? -11.939 -4.882 -3.727 1.00 90.56 165 LEU A CA 1
ATOM 1230 C C . LEU A 1 165 ? -11.523 -4.985 -2.258 1.00 90.56 165 LEU A C 1
ATOM 1232 O O . LEU A 1 165 ? -12.359 -5.307 -1.413 1.00 90.56 165 LEU A O 1
ATOM 1236 N N . VAL A 1 166 ? -10.267 -4.657 -1.948 1.00 92.75 166 VAL A N 1
ATOM 1237 C CA . VAL A 1 166 ? -9.751 -4.672 -0.573 1.00 92.75 166 VAL A CA 1
ATOM 1238 C C . VAL A 1 166 ? -10.508 -3.666 0.293 1.00 92.75 166 VAL A C 1
ATOM 1240 O O . VAL A 1 166 ? -10.970 -4.020 1.375 1.00 92.75 166 VAL A O 1
ATOM 1243 N N . SER A 1 167 ? -10.710 -2.440 -0.197 1.00 89.50 167 SER A N 1
ATOM 1244 C CA . SER A 1 167 ? -11.446 -1.399 0.532 1.00 89.50 167 SER A CA 1
ATOM 1245 C C . SER A 1 167 ? -12.898 -1.790 0.794 1.00 89.50 167 SER A C 1
ATOM 1247 O O . SER A 1 167 ? -13.379 -1.617 1.908 1.00 89.50 167 SER A O 1
ATOM 1249 N N . ASN A 1 168 ? -13.597 -2.338 -0.202 1.00 89.94 168 ASN A N 1
ATOM 1250 C CA . ASN A 1 168 ? -14.995 -2.745 -0.064 1.00 89.94 168 ASN A CA 1
ATOM 1251 C C . ASN A 1 168 ? -15.141 -3.927 0.894 1.00 89.94 168 ASN A C 1
ATOM 1253 O O . ASN A 1 168 ? -16.076 -3.964 1.691 1.00 89.94 168 ASN A O 1
ATOM 1257 N N . PHE A 1 169 ? -14.206 -4.877 0.848 1.00 93.62 169 PHE A N 1
ATOM 1258 C CA . PHE A 1 169 ? -14.183 -5.991 1.785 1.00 93.62 169 PHE A CA 1
ATOM 1259 C C . PHE A 1 169 ? -13.909 -5.511 3.216 1.00 93.62 169 PHE A C 1
ATOM 1261 O O . PHE A 1 169 ? -14.658 -5.852 4.131 1.00 93.62 169 PHE A O 1
ATOM 1268 N N . MET A 1 170 ? -12.879 -4.687 3.419 1.00 92.06 170 MET A N 1
ATOM 1269 C CA . MET A 1 170 ? -12.514 -4.200 4.752 1.00 92.06 170 MET A CA 1
ATOM 1270 C C . MET A 1 170 ? -13.545 -3.219 5.317 1.00 92.06 170 MET A C 1
ATOM 1272 O O . MET A 1 170 ? -13.879 -3.300 6.494 1.00 92.06 170 MET A O 1
ATOM 1276 N N . GLY A 1 171 ? -14.085 -2.327 4.487 1.00 84.88 171 GLY A N 1
ATOM 1277 C CA . GLY A 1 171 ? -15.086 -1.331 4.874 1.00 84.88 171 GLY A CA 1
ATOM 1278 C C . GLY A 1 171 ? -16.505 -1.881 5.029 1.00 84.88 171 GLY A C 1
ATOM 1279 O O . GLY A 1 171 ? -17.292 -1.288 5.758 1.00 84.88 171 GLY A O 1
ATOM 1280 N N . GLY A 1 172 ? -16.826 -3.002 4.376 1.00 88.94 172 GLY A N 1
ATOM 1281 C CA . GLY A 1 172 ? -18.120 -3.676 4.478 1.00 88.94 172 GLY A CA 1
ATOM 1282 C C . GLY A 1 172 ? -18.075 -4.871 5.437 1.00 88.94 172 GLY A C 1
ATOM 1283 O O . GLY A 1 172 ? -18.154 -4.683 6.652 1.00 88.94 172 GLY A O 1
ATOM 1284 N N . PRO A 1 173 ? -17.959 -6.113 4.928 1.00 93.38 173 PRO A N 1
ATOM 1285 C CA . PRO A 1 173 ? -18.039 -7.322 5.749 1.00 93.38 173 PRO A CA 1
ATOM 1286 C C . PRO A 1 173 ? -16.947 -7.408 6.823 1.00 93.38 173 PRO A C 1
ATOM 1288 O O . PRO A 1 173 ? -17.229 -7.867 7.928 1.00 93.38 173 PRO A O 1
ATOM 1291 N N . GLY A 1 174 ? -15.7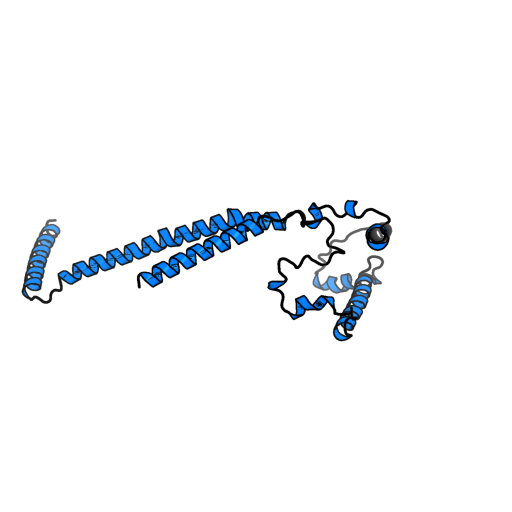27 -6.941 6.535 1.00 93.31 174 GLY A N 1
ATOM 1292 C CA . GLY A 1 174 ? -14.641 -6.890 7.515 1.00 93.31 174 GLY A CA 1
ATOM 1293 C C . GLY A 1 174 ? -15.017 -6.025 8.717 1.00 93.31 174 GLY A C 1
ATOM 1294 O O . GLY A 1 174 ? -14.995 -6.495 9.854 1.00 93.31 174 GLY A O 1
ATOM 1295 N N . ARG A 1 175 ? -15.452 -4.786 8.462 1.00 92.06 175 ARG A N 1
ATOM 1296 C CA . ARG A 1 175 ? -15.925 -3.860 9.495 1.00 92.06 175 ARG A CA 1
ATOM 1297 C C . ARG A 1 175 ? -17.106 -4.417 10.285 1.00 92.06 175 ARG A C 1
ATOM 1299 O O . ARG A 1 175 ? -17.069 -4.378 11.510 1.00 92.06 175 ARG A O 1
ATOM 1306 N N . ALA A 1 176 ? -18.102 -4.982 9.604 1.00 93.38 176 ALA A N 1
ATOM 1307 C CA . ALA A 1 176 ? -19.257 -5.591 10.260 1.00 93.38 176 ALA A CA 1
ATOM 1308 C C . ALA A 1 176 ? -18.846 -6.729 11.214 1.00 93.38 176 ALA A C 1
ATOM 1310 O O . ALA A 1 176 ? -19.386 -6.837 12.313 1.00 93.38 176 ALA A O 1
ATOM 1311 N N . GLY A 1 177 ? -17.855 -7.545 10.835 1.00 96.00 177 GLY A N 1
ATOM 1312 C CA . GLY A 1 177 ? -17.303 -8.587 11.704 1.00 96.00 177 GLY A CA 1
ATOM 1313 C C . GLY A 1 177 ? -16.626 -8.028 12.961 1.00 96.00 177 GLY A C 1
ATOM 1314 O O . GLY A 1 177 ? -16.842 -8.539 14.064 1.00 96.00 177 GLY A O 1
ATOM 1315 N N . PHE A 1 178 ? -15.850 -6.950 12.824 1.00 94.25 178 PHE A N 1
ATOM 1316 C CA . PHE A 1 178 ? -15.226 -6.283 13.971 1.00 94.25 178 PHE A CA 1
ATOM 1317 C C . PHE A 1 178 ? -16.253 -5.616 14.889 1.00 94.25 178 PHE A C 1
ATOM 1319 O O . PHE A 1 178 ? -16.174 -5.780 16.105 1.00 94.25 178 PHE A O 1
ATOM 1326 N N . GLU A 1 179 ? -17.244 -4.921 14.329 1.00 94.94 179 GLU A N 1
ATOM 1327 C CA . GLU A 1 179 ? -18.323 -4.296 15.103 1.00 94.94 179 GLU A CA 1
ATOM 1328 C C . GLU A 1 179 ? -19.165 -5.348 15.834 1.00 94.94 179 GLU A C 1
ATOM 1330 O O . GLU A 1 179 ? -19.465 -5.178 17.013 1.00 94.94 179 GLU A O 1
ATOM 1335 N N . ALA A 1 180 ? -19.470 -6.481 15.195 1.00 95.75 180 ALA A N 1
ATOM 1336 C CA . ALA A 1 180 ? -20.148 -7.596 15.852 1.00 95.75 180 ALA A CA 1
ATOM 1337 C C . ALA A 1 180 ? -19.339 -8.147 17.038 1.00 95.75 180 ALA A C 1
ATOM 1339 O O . ALA A 1 180 ? -19.904 -8.419 18.096 1.00 95.75 180 ALA A O 1
ATOM 1340 N N . THR A 1 181 ? -18.018 -8.264 16.884 1.00 96.12 181 THR A N 1
ATOM 1341 C CA . THR A 1 181 ? -17.125 -8.738 17.952 1.00 96.12 181 THR A CA 1
ATOM 1342 C C . THR A 1 181 ? -17.071 -7.747 19.118 1.00 96.12 181 THR A C 1
ATOM 1344 O O . THR A 1 181 ? -17.197 -8.150 20.272 1.00 96.12 181 THR A O 1
ATOM 1347 N N . ALA A 1 182 ? -16.958 -6.448 18.834 1.00 95.31 182 ALA A N 1
ATOM 1348 C CA . ALA A 1 182 ? -16.957 -5.400 19.857 1.00 95.31 182 ALA A CA 1
ATOM 1349 C C . ALA A 1 182 ? -18.309 -5.292 20.590 1.00 95.31 182 ALA A C 1
ATOM 1351 O O . ALA A 1 182 ? -18.363 -5.118 21.810 1.00 95.31 182 ALA A O 1
ATOM 1352 N N . ASN A 1 183 ? -19.417 -5.444 19.862 1.00 95.38 183 ASN A N 1
ATOM 1353 C CA . ASN A 1 183 ? -20.755 -5.467 20.450 1.00 95.38 183 ASN A CA 1
ATOM 1354 C C . ASN A 1 183 ? -20.958 -6.702 21.335 1.00 95.38 183 ASN A C 1
ATOM 1356 O O . ASN A 1 183 ? -21.576 -6.607 22.396 1.00 95.38 183 ASN A O 1
ATOM 1360 N N . PHE A 1 184 ? -20.425 -7.855 20.923 1.00 95.94 184 PHE A N 1
ATOM 1361 C CA . PHE A 1 184 ? -20.453 -9.067 21.734 1.00 95.94 184 PHE A CA 1
ATOM 1362 C C . PHE A 1 184 ? -19.693 -8.880 23.052 1.00 95.94 184 PHE A C 1
ATOM 1364 O O . PHE A 1 184 ? -20.234 -9.206 24.104 1.00 95.94 184 PHE A O 1
ATOM 1371 N N . ASP A 1 185 ? -18.488 -8.313 23.015 1.00 95.19 185 ASP A N 1
ATOM 1372 C CA . ASP A 1 185 ? -17.679 -8.056 24.212 1.00 95.19 185 ASP A CA 1
ATOM 1373 C C . ASP A 1 185 ? -18.399 -7.118 25.199 1.00 95.19 185 ASP A C 1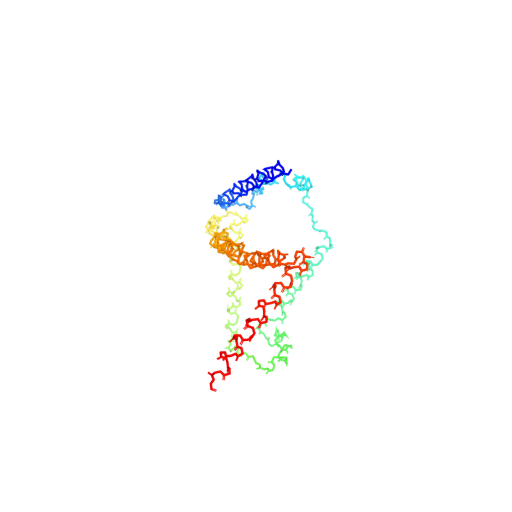
ATOM 1375 O O . ASP A 1 185 ? -18.721 -7.507 26.323 1.00 95.19 185 ASP A O 1
ATOM 1379 N N . SER A 1 186 ? -18.801 -5.937 24.724 1.00 93.75 186 SER A N 1
ATOM 1380 C CA . SER A 1 186 ? -19.480 -4.924 25.548 1.00 93.75 186 SER A CA 1
ATOM 1381 C C . SER A 1 186 ? -20.850 -5.352 26.090 1.00 93.75 186 SER A C 1
ATOM 1383 O O . SER A 1 186 ? -21.299 -4.852 27.120 1.00 93.75 186 SER A O 1
ATOM 1385 N N . THR A 1 187 ? -21.547 -6.271 25.416 1.00 92.50 187 THR A N 1
ATOM 1386 C CA . THR A 1 187 ? -22.878 -6.722 25.857 1.00 92.50 187 THR A CA 1
ATOM 1387 C C . THR A 1 187 ? -22.801 -7.983 26.709 1.00 92.50 187 THR A C 1
ATOM 1389 O O . THR A 1 187 ? -23.472 -8.087 27.736 1.00 92.50 187 THR A O 1
ATOM 1392 N N . VAL A 1 188 ? -22.018 -8.968 26.271 1.00 94.00 188 VAL A N 1
ATOM 1393 C CA . VAL A 1 188 ? -22.004 -10.310 26.863 1.00 94.00 188 VAL A CA 1
ATOM 1394 C C . VAL A 1 188 ? -20.904 -10.432 27.904 1.00 94.00 188 VAL A C 1
ATOM 1396 O O . VAL A 1 188 ? -21.186 -10.870 29.019 1.00 94.00 188 VAL A O 1
ATOM 1399 N N . VAL A 1 189 ? -19.672 -10.048 27.565 1.00 94.12 189 VAL A N 1
ATOM 1400 C CA . VAL A 1 189 ? -18.521 -10.202 28.466 1.00 94.12 189 VAL A CA 1
ATOM 1401 C C . VAL A 1 189 ? -18.645 -9.218 29.624 1.00 94.12 189 VAL A C 1
ATOM 1403 O O . VAL A 1 189 ? -18.724 -9.644 30.779 1.00 94.12 189 VAL A O 1
ATOM 1406 N N . ASP A 1 190 ? -18.785 -7.929 29.326 1.00 92.31 190 ASP A N 1
ATOM 1407 C CA . ASP A 1 190 ? -18.959 -6.898 30.355 1.00 92.31 190 ASP A CA 1
ATOM 1408 C C . ASP A 1 190 ? -20.244 -7.112 31.165 1.00 92.31 190 ASP A C 1
ATOM 1410 O O . ASP A 1 190 ? -20.249 -6.979 32.391 1.00 92.31 190 ASP A O 1
ATOM 1414 N N . GLY A 1 191 ? -21.330 -7.528 30.503 1.00 93.75 191 GLY A N 1
ATOM 1415 C CA . GLY A 1 191 ? -22.590 -7.861 31.166 1.00 93.75 191 GLY A CA 1
ATOM 1416 C C . GLY A 1 191 ? -22.444 -9.012 32.165 1.00 93.75 191 GLY A C 1
ATOM 1417 O O . GLY A 1 191 ? -22.945 -8.928 33.292 1.00 93.75 191 GLY A O 1
ATOM 1418 N N . ALA A 1 192 ? -21.716 -10.070 31.797 1.00 95.31 192 ALA A N 1
ATOM 1419 C CA . ALA A 1 192 ? -21.423 -11.178 32.699 1.00 95.31 192 ALA A CA 1
ATOM 1420 C C . ALA A 1 192 ? -20.591 -10.710 33.903 1.00 95.31 192 ALA A C 1
ATOM 1422 O O . ALA A 1 192 ? -20.932 -11.037 35.044 1.00 95.31 192 ALA A O 1
ATOM 1423 N N . VAL A 1 193 ? -19.563 -9.891 33.678 1.00 95.31 193 VAL A N 1
ATOM 1424 C CA . VAL A 1 193 ? -18.706 -9.358 34.749 1.00 95.31 193 VAL A CA 1
ATOM 1425 C C . VAL A 1 193 ? -19.496 -8.466 35.714 1.00 95.31 193 VAL A C 1
ATOM 1427 O O . VAL A 1 193 ? -19.438 -8.678 36.932 1.00 95.31 193 VAL A O 1
ATOM 1430 N N . GLU A 1 194 ? -20.292 -7.519 35.208 1.00 95.50 194 GLU A N 1
ATOM 1431 C CA . GLU A 1 194 ? -21.094 -6.637 36.066 1.00 95.50 194 GLU A CA 1
ATOM 1432 C C . GLU A 1 194 ? -22.179 -7.419 36.820 1.00 95.50 194 GLU A C 1
ATOM 1434 O O . GLU A 1 194 ? -22.493 -7.092 37.969 1.00 95.50 194 GLU A O 1
ATOM 1439 N N . SER A 1 195 ? -22.714 -8.498 36.238 1.00 93.00 195 SER A N 1
ATOM 1440 C CA . SER A 1 195 ? -23.674 -9.363 36.933 1.00 93.00 195 SER A CA 1
ATOM 1441 C C . SER A 1 195 ? -23.054 -10.036 38.162 1.00 93.00 195 SER A C 1
ATOM 1443 O O . SER A 1 195 ? -23.642 -9.985 39.246 1.00 93.00 195 SER A O 1
ATOM 1445 N N . VAL A 1 196 ? -21.831 -10.566 38.039 1.00 95.88 196 VAL A N 1
ATOM 1446 C CA . VAL A 1 196 ? -21.090 -11.169 39.157 1.00 95.88 196 VAL A CA 1
ATOM 1447 C C . VAL A 1 196 ? -20.815 -10.116 40.225 1.00 95.88 196 VAL A C 1
ATOM 1449 O O . VAL A 1 196 ? -21.107 -10.334 41.404 1.00 95.88 196 VAL A O 1
ATOM 1452 N N . ALA A 1 197 ? -20.339 -8.935 39.824 1.00 94.62 197 ALA A N 1
ATOM 1453 C CA . ALA A 1 197 ? -20.111 -7.829 40.749 1.00 94.62 197 ALA A CA 1
ATOM 1454 C C . ALA A 1 197 ? -21.401 -7.423 41.484 1.00 94.62 197 ALA A C 1
ATOM 1456 O O . ALA A 1 197 ? -21.390 -7.169 42.693 1.00 94.62 197 ALA A O 1
ATOM 1457 N N . THR A 1 198 ? -22.531 -7.390 40.777 1.00 95.25 198 THR A N 1
ATOM 1458 C CA . THR A 1 198 ? -23.838 -7.036 41.339 1.00 95.25 198 THR A CA 1
ATOM 1459 C C . THR A 1 198 ? -24.348 -8.098 42.311 1.00 95.25 198 THR A C 1
ATOM 1461 O O . THR A 1 198 ? -24.868 -7.731 43.370 1.00 95.25 198 THR A O 1
ATOM 1464 N N . MET A 1 199 ? -24.153 -9.388 42.011 1.0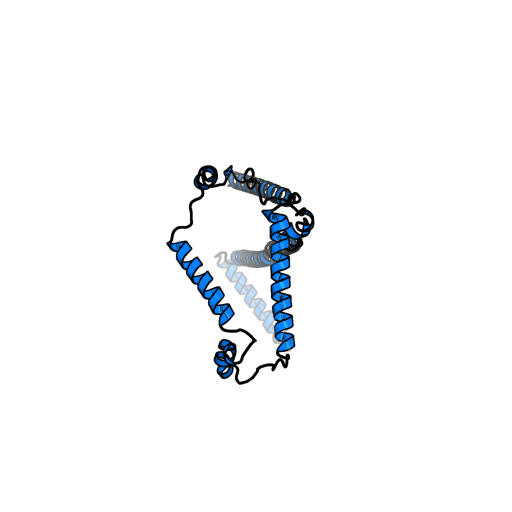0 95.62 199 MET A N 1
ATOM 1465 C CA . MET A 1 199 ? -24.489 -10.494 42.915 1.00 95.62 199 MET A CA 1
ATOM 1466 C C . MET A 1 199 ? -23.680 -10.422 44.210 1.00 95.62 199 MET A C 1
ATOM 1468 O O . MET A 1 199 ? -24.268 -10.392 45.292 1.00 95.62 199 MET A O 1
ATOM 1472 N N . VAL A 1 200 ? -22.359 -10.250 44.120 1.00 95.88 200 VAL A N 1
ATOM 1473 C CA . VAL A 1 200 ? -21.494 -10.095 45.303 1.00 95.88 200 VAL A CA 1
ATOM 1474 C C . VAL A 1 200 ? -21.908 -8.874 46.131 1.00 95.88 200 VAL A C 1
ATOM 1476 O O . VAL A 1 200 ? -22.055 -8.956 47.352 1.00 95.88 200 VAL A O 1
ATOM 1479 N N . LYS A 1 201 ? -22.184 -7.729 45.487 1.00 95.38 201 LYS A N 1
ATOM 1480 C CA . LYS A 1 201 ? -22.704 -6.530 46.174 1.00 95.38 201 LYS A CA 1
ATOM 1481 C C . LYS A 1 201 ? -24.070 -6.790 46.826 1.00 95.38 201 LYS A C 1
ATOM 1483 O O . LYS A 1 201 ? -24.386 -6.181 47.852 1.00 95.38 201 LYS A O 1
ATOM 1488 N N . ALA A 1 202 ? -24.928 -7.617 46.230 1.00 95.19 202 ALA A N 1
ATOM 1489 C CA . ALA A 1 202 ? -26.227 -7.981 46.797 1.00 95.19 202 ALA A CA 1
ATOM 1490 C C . ALA A 1 202 ? -26.068 -8.866 48.043 1.00 95.19 202 ALA A C 1
ATOM 1492 O O . ALA A 1 202 ? -26.651 -8.543 49.081 1.00 95.19 202 ALA A O 1
ATOM 1493 N N . GLU A 1 203 ? -25.218 -9.891 47.983 1.00 93.81 203 GLU A N 1
ATOM 1494 C CA . GLU A 1 203 ? -24.894 -10.752 49.127 1.00 93.81 203 GLU A CA 1
ATOM 1495 C C . GLU A 1 203 ? -24.253 -9.963 50.268 1.00 93.81 203 GLU A C 1
ATOM 1497 O O . GLU A 1 203 ? -24.710 -10.046 51.408 1.00 93.81 203 GLU A O 1
ATOM 1502 N N . ALA A 1 204 ? -23.271 -9.108 49.969 1.00 93.31 204 ALA A N 1
ATOM 1503 C CA . ALA A 1 204 ? -22.640 -8.247 50.966 1.00 93.31 204 ALA A CA 1
ATOM 1504 C C . ALA A 1 204 ? -23.659 -7.317 51.649 1.00 93.31 204 ALA A C 1
ATOM 1506 O O . ALA A 1 204 ? -23.624 -7.128 52.868 1.00 93.31 204 ALA A O 1
ATOM 1507 N N . ARG A 1 205 ? -24.620 -6.763 50.890 1.00 93.38 205 ARG A N 1
ATOM 1508 C CA . ARG A 1 205 ? -25.718 -5.955 51.452 1.00 93.38 205 ARG A CA 1
ATOM 1509 C C . ARG A 1 205 ? -26.630 -6.772 52.362 1.00 93.38 205 ARG A C 1
ATOM 1511 O O . ARG A 1 205 ? -27.088 -6.231 53.369 1.00 93.38 205 ARG A O 1
ATOM 1518 N N . LEU A 1 206 ? -26.891 -8.034 52.026 1.00 90.31 206 LEU A N 1
ATOM 1519 C CA . LEU A 1 206 ? -27.699 -8.939 52.841 1.00 90.31 206 LEU A CA 1
ATOM 1520 C C . LEU A 1 206 ? -26.962 -9.319 54.133 1.00 90.31 206 LEU A C 1
ATOM 1522 O O . LEU A 1 206 ? -27.518 -9.171 55.220 1.00 90.31 206 LEU A O 1
ATOM 1526 N N . LEU A 1 207 ? -25.683 -9.686 54.031 1.00 89.69 207 LEU A N 1
ATOM 1527 C CA . LEU A 1 207 ? -24.826 -10.030 55.166 1.00 89.69 207 LEU A CA 1
ATOM 1528 C C . LEU A 1 207 ? -24.642 -8.849 56.132 1.00 89.69 207 LEU A C 1
ATOM 1530 O O . LEU A 1 207 ? -24.655 -9.022 57.355 1.00 89.69 207 LEU A O 1
ATOM 1534 N N . ARG A 1 208 ? -24.569 -7.622 55.598 1.00 89.44 208 ARG A N 1
ATOM 1535 C CA . ARG A 1 208 ? -24.500 -6.390 56.397 1.00 89.44 208 ARG A CA 1
ATOM 1536 C C . ARG A 1 208 ? -25.730 -6.190 57.287 1.00 89.44 208 ARG A C 1
ATOM 1538 O O . ARG A 1 208 ? -25.597 -5.615 58.360 1.00 89.44 208 ARG A O 1
ATOM 1545 N N . ARG A 1 209 ? -26.912 -6.690 56.903 1.00 84.38 209 ARG A N 1
ATOM 1546 C CA . ARG A 1 209 ? -28.122 -6.597 57.748 1.00 84.38 209 ARG A CA 1
ATOM 1547 C C . ARG A 1 209 ? -28.019 -7.440 59.023 1.00 84.38 209 ARG A C 1
ATOM 1549 O O . ARG A 1 209 ? -28.620 -7.068 60.027 1.00 84.38 209 ARG A O 1
ATOM 1556 N N . PHE A 1 210 ? -27.241 -8.526 59.008 1.00 82.62 210 PHE A N 1
ATOM 1557 C CA . PHE A 1 210 ? -26.978 -9.344 60.200 1.00 82.62 210 PHE A CA 1
ATOM 1558 C C . PHE A 1 210 ? -25.978 -8.690 61.164 1.00 82.62 210 PHE A C 1
ATOM 1560 O O . PHE A 1 210 ? -25.989 -8.980 62.356 1.00 82.62 210 PHE A O 1
ATOM 1567 N N . HIS A 1 211 ? -25.160 -7.757 60.676 1.00 83.38 211 HIS A N 1
ATOM 1568 C CA . HIS A 1 211 ? -24.174 -7.018 61.464 1.00 83.38 211 HIS A CA 1
ATOM 1569 C C . HIS A 1 211 ? -24.762 -5.688 61.962 1.00 83.38 211 HIS A C 1
ATOM 1571 O O . HIS A 1 211 ? -24.239 -4.614 61.679 1.00 83.38 211 HIS A O 1
ATOM 1577 N N . ASN A 1 212 ? -25.888 -5.752 62.678 1.00 84.00 212 ASN A N 1
ATOM 1578 C CA . ASN A 1 212 ? -26.641 -4.571 63.124 1.00 84.00 212 ASN A CA 1
ATOM 1579 C C . ASN A 1 212 ? -26.173 -3.980 64.472 1.00 84.00 212 ASN A C 1
ATOM 1581 O O . ASN A 1 212 ? -26.782 -3.032 64.960 1.00 84.00 212 ASN A O 1
ATOM 1585 N N . GLY A 1 213 ? -25.109 -4.524 65.078 1.00 83.88 213 GLY A N 1
ATOM 1586 C CA . GLY A 1 213 ? -24.534 -4.020 66.334 1.00 83.88 213 GLY A CA 1
ATOM 1587 C C . GLY A 1 213 ? -25.339 -4.351 67.599 1.00 83.88 213 GLY A C 1
ATOM 1588 O O . GLY A 1 213 ? -24.937 -3.970 68.695 1.00 83.88 213 GLY A O 1
ATOM 1589 N N . LEU A 1 214 ? -26.453 -5.083 67.487 1.00 86.38 214 LEU A N 1
ATOM 1590 C CA . LEU A 1 214 ? -27.314 -5.428 68.617 1.00 86.38 214 LEU A CA 1
ATOM 1591 C C . LEU A 1 214 ? -26.884 -6.766 69.246 1.00 86.38 214 LEU A C 1
ATOM 1593 O O . LEU A 1 214 ? -27.013 -7.817 68.618 1.00 86.38 214 LEU A O 1
ATOM 1597 N N . VAL A 1 215 ? -26.447 -6.758 70.513 1.00 85.88 215 VAL A N 1
ATOM 1598 C CA . VAL A 1 215 ? -25.964 -7.957 71.247 1.00 85.88 215 VAL A CA 1
ATOM 1599 C C . VAL A 1 215 ? -26.958 -9.128 71.191 1.00 85.88 215 VAL A C 1
ATOM 1601 O O . VAL A 1 215 ? -26.560 -10.284 71.063 1.00 85.88 215 VAL A O 1
ATOM 1604 N N . ARG A 1 216 ? -28.266 -8.837 71.204 1.00 84.56 216 ARG A N 1
ATOM 1605 C CA . ARG A 1 216 ? -29.340 -9.841 71.121 1.00 84.56 216 ARG A CA 1
ATOM 1606 C C . ARG A 1 216 ? -29.339 -10.618 69.798 1.00 84.56 216 ARG A C 1
ATOM 1608 O O . ARG A 1 216 ? -29.593 -11.819 69.815 1.00 84.56 216 ARG A O 1
ATOM 1615 N N . THR A 1 217 ? -29.033 -9.960 68.678 1.00 82.81 217 THR A N 1
ATOM 1616 C CA . THR A 1 217 ? -28.934 -10.605 67.357 1.00 82.81 217 THR A CA 1
ATOM 1617 C C . THR A 1 217 ? -27.764 -11.589 67.332 1.00 82.81 217 THR A C 1
ATOM 1619 O O . THR A 1 217 ? -27.914 -12.712 66.857 1.00 82.81 217 THR A O 1
ATOM 1622 N N . TYR A 1 218 ? -26.621 -11.206 67.911 1.00 86.75 218 TYR A N 1
ATOM 1623 C CA . TYR A 1 218 ? -25.446 -12.075 68.011 1.00 86.75 218 TYR A CA 1
ATOM 1624 C C . TYR A 1 218 ? -25.689 -13.272 68.934 1.00 86.75 218 TYR A C 1
ATOM 1626 O O . TYR A 1 218 ? -25.374 -14.398 68.559 1.00 86.75 218 TYR A O 1
ATOM 1634 N N . ALA A 1 219 ? -26.306 -13.057 70.100 1.00 88.94 219 ALA A N 1
ATOM 1635 C CA . ALA A 1 219 ? -26.642 -14.138 71.028 1.00 88.94 219 ALA A CA 1
ATOM 1636 C C . ALA A 1 219 ? -27.602 -15.165 70.396 1.00 88.94 219 ALA A C 1
ATOM 1638 O O . ALA A 1 219 ? -27.382 -16.370 70.517 1.00 88.94 219 ALA A O 1
ATOM 1639 N N . ALA A 1 220 ? -28.626 -14.699 69.669 1.00 87.06 220 ALA A N 1
ATOM 1640 C CA . ALA A 1 220 ? -29.526 -15.571 68.915 1.00 87.06 220 ALA A CA 1
ATOM 1641 C C . ALA A 1 220 ? -28.785 -16.343 67.806 1.00 87.06 220 ALA A C 1
ATOM 1643 O O . ALA A 1 220 ? -28.991 -17.546 67.660 1.00 87.06 220 ALA A O 1
ATOM 1644 N N . GLY A 1 221 ? -27.883 -15.679 67.072 1.00 87.56 221 GLY A N 1
ATOM 1645 C CA . GLY A 1 221 ? -27.052 -16.314 66.045 1.00 87.56 221 GLY A CA 1
ATOM 1646 C C . GLY A 1 221 ? -26.144 -17.418 66.597 1.00 87.56 221 GLY A C 1
ATOM 1647 O O . GLY A 1 221 ? -26.109 -18.514 66.041 1.00 87.56 221 GLY A O 1
ATOM 1648 N N . VAL A 1 222 ? -25.469 -17.172 67.725 1.00 89.88 222 VAL A N 1
ATOM 1649 C CA . VAL A 1 222 ? -24.633 -18.174 68.414 1.00 89.88 222 VAL A CA 1
ATOM 1650 C C . VAL A 1 222 ? -25.473 -19.357 68.898 1.00 89.88 222 VAL A C 1
ATOM 1652 O O . VAL A 1 222 ? -25.068 -20.502 68.713 1.00 89.88 222 VAL A O 1
ATOM 1655 N N . GLY A 1 223 ? -26.659 -19.103 69.462 1.00 92.69 223 GLY A N 1
ATOM 1656 C CA . GLY A 1 223 ? -27.574 -20.160 69.902 1.00 92.69 223 GLY A CA 1
ATOM 1657 C C . GLY A 1 223 ? -28.019 -21.077 68.758 1.00 92.69 223 GLY A C 1
ATOM 1658 O O . GLY A 1 223 ? -27.928 -22.298 68.879 1.00 92.69 223 GLY A O 1
ATOM 1659 N N . VAL A 1 224 ? -28.430 -20.501 67.621 1.00 93.25 224 VAL A N 1
ATOM 1660 C CA . VAL A 1 224 ? -28.780 -21.269 66.409 1.00 93.25 224 VAL A CA 1
ATOM 1661 C C . VAL A 1 224 ? -27.574 -22.056 65.890 1.00 93.25 224 VAL A C 1
ATOM 1663 O O . VAL A 1 224 ? -27.711 -23.234 65.564 1.00 93.25 224 VAL A O 1
ATOM 1666 N N . GLY A 1 225 ? -26.388 -21.439 65.861 1.00 92.62 225 GLY A N 1
ATOM 1667 C CA . GLY A 1 225 ? -25.149 -22.097 65.444 1.00 92.62 225 GLY A CA 1
ATOM 1668 C C . GLY A 1 225 ? -24.784 -23.297 66.321 1.00 92.62 225 GLY A C 1
ATOM 1669 O O . GLY A 1 225 ? -24.443 -24.352 65.792 1.00 92.62 225 GLY A O 1
ATOM 1670 N N . ALA A 1 226 ? -24.917 -23.173 67.644 1.00 94.38 226 ALA A N 1
ATOM 1671 C CA . ALA A 1 226 ? -24.650 -24.258 68.587 1.00 94.38 226 ALA A CA 1
ATOM 1672 C C . ALA A 1 226 ? -25.611 -25.441 68.394 1.00 94.38 226 ALA A C 1
ATOM 1674 O O . ALA A 1 226 ? -25.165 -26.584 68.309 1.00 94.38 226 ALA A O 1
ATOM 1675 N N . VAL A 1 227 ? -26.916 -25.176 68.254 1.00 95.25 227 VAL A N 1
ATOM 1676 C CA . VAL A 1 227 ? -27.916 -26.220 67.964 1.00 95.25 227 VAL A CA 1
ATOM 1677 C C . VAL A 1 227 ? -27.623 -26.896 66.623 1.00 95.25 227 VAL A C 1
ATOM 1679 O O . VAL A 1 227 ? -27.635 -28.122 66.542 1.00 95.25 227 VAL A O 1
ATOM 1682 N N . GLY A 1 228 ? -27.303 -26.118 65.586 1.00 94.88 228 GLY A N 1
ATOM 1683 C CA . GLY A 1 228 ? -26.937 -26.649 64.271 1.00 94.88 228 GLY A CA 1
ATOM 1684 C C . GLY A 1 228 ? -25.697 -27.546 64.314 1.00 94.88 228 GLY A C 1
ATOM 1685 O O . GLY A 1 228 ? -25.700 -28.619 63.715 1.00 94.88 228 GLY A O 1
ATOM 1686 N N . LEU A 1 229 ? -24.669 -27.151 65.070 1.00 94.44 229 LEU A N 1
ATOM 1687 C CA . LEU A 1 229 ? -23.464 -27.955 65.296 1.00 94.44 229 LEU A CA 1
ATOM 1688 C C . LEU A 1 229 ? -23.779 -29.279 65.991 1.00 94.44 229 LEU A C 1
ATOM 1690 O O . LEU A 1 229 ? -23.264 -30.313 65.577 1.00 94.44 229 LEU A O 1
ATOM 1694 N N . VAL A 1 230 ? -24.642 -29.258 67.009 1.00 93.75 230 VAL A N 1
ATOM 1695 C CA . VAL A 1 230 ? -25.083 -30.474 67.707 1.00 93.75 230 VAL A CA 1
ATOM 1696 C C . VAL A 1 230 ? -25.847 -31.396 66.757 1.00 93.75 230 VAL A C 1
ATOM 1698 O O . VAL A 1 230 ? -25.547 -32.584 66.700 1.00 93.75 230 VAL A O 1
ATOM 1701 N N . VAL A 1 231 ? -26.781 -30.865 65.961 1.00 94.56 231 VAL A N 1
ATOM 1702 C CA . VAL A 1 231 ? -27.532 -31.654 64.967 1.00 94.56 231 VAL A CA 1
ATOM 1703 C C . VAL A 1 231 ? -26.600 -32.265 63.919 1.00 94.56 231 VAL A C 1
ATOM 1705 O O . VAL A 1 231 ? -26.715 -33.451 63.618 1.00 94.56 231 VAL A O 1
ATOM 1708 N N . TRP A 1 232 ? -25.657 -31.485 63.385 1.00 94.81 232 TRP A N 1
ATOM 1709 C CA . TRP A 1 232 ? -24.663 -31.973 62.426 1.00 94.81 232 TRP A CA 1
ATOM 1710 C C . TRP A 1 232 ? -23.733 -33.025 63.039 1.00 94.81 232 TRP A C 1
ATOM 1712 O O . TRP A 1 232 ? -23.411 -34.024 62.401 1.00 94.81 232 TRP A O 1
ATOM 1722 N N . PHE A 1 233 ? -23.310 -32.821 64.286 1.00 93.62 233 PHE A N 1
ATOM 1723 C CA . PHE A 1 233 ? -22.469 -33.776 64.995 1.00 93.62 233 PHE A CA 1
ATOM 1724 C C . PHE A 1 233 ? -23.204 -35.102 65.181 1.00 93.62 233 PHE A C 1
ATOM 1726 O O . PHE A 1 233 ? -22.647 -36.147 64.856 1.00 93.62 233 PHE A O 1
ATOM 1733 N N . LEU A 1 234 ? -24.462 -35.064 65.626 1.00 91.62 234 LEU A N 1
ATOM 1734 C CA . LEU A 1 234 ? -25.303 -36.250 65.805 1.00 91.62 234 LEU A CA 1
ATOM 1735 C C . LEU A 1 234 ? -25.586 -36.969 64.479 1.00 91.62 234 LEU A C 1
ATOM 1737 O O . LEU A 1 234 ? -25.525 -38.196 64.430 1.00 91.62 234 LEU A O 1
ATOM 1741 N N . SER A 1 235 ? -25.838 -36.234 63.391 1.00 91.88 235 SER A N 1
ATOM 1742 C CA . SER A 1 235 ? -26.062 -36.848 62.075 1.00 91.88 235 SER A CA 1
ATOM 1743 C C . SER A 1 235 ? -24.799 -37.486 61.496 1.00 91.88 235 SER A C 1
ATOM 1745 O O . SER A 1 235 ? -24.895 -38.466 60.763 1.00 91.88 235 SER A O 1
ATOM 1747 N N . ARG A 1 236 ? -23.614 -36.968 61.843 1.00 89.44 236 ARG A N 1
ATOM 1748 C CA . ARG A 1 236 ? -22.324 -37.488 61.369 1.00 89.44 236 ARG A CA 1
ATOM 1749 C C . ARG A 1 236 ? -21.727 -38.583 62.256 1.00 89.44 236 ARG A C 1
ATOM 1751 O O . ARG A 1 236 ? -20.950 -39.387 61.758 1.00 89.44 236 ARG A O 1
ATOM 1758 N N . THR A 1 237 ? -22.077 -38.612 63.542 1.00 83.56 237 THR A N 1
ATOM 1759 C CA . THR A 1 237 ? -21.707 -39.689 64.484 1.00 83.56 237 THR A CA 1
ATOM 1760 C C . THR A 1 237 ? -22.657 -40.880 64.434 1.00 83.56 237 THR A C 1
ATOM 1762 O O . THR A 1 237 ? -22.325 -41.934 64.960 1.00 83.56 237 THR A O 1
ATOM 1765 N N . SER A 1 238 ? -23.804 -40.744 63.765 1.00 63.00 238 SER A N 1
ATOM 1766 C CA . SER A 1 238 ? -24.704 -41.856 63.453 1.00 63.00 238 SER A CA 1
ATOM 1767 C C . SER A 1 238 ? -24.214 -42.632 62.219 1.00 63.00 238 SER A C 1
ATOM 1769 O O . SER A 1 238 ? -24.877 -42.638 61.182 1.00 63.00 238 SER A O 1
ATOM 1771 N N . PHE A 1 239 ? -23.037 -43.250 62.339 1.00 54.81 239 PHE A N 1
ATOM 1772 C CA . PHE A 1 239 ? -22.550 -44.359 61.513 1.00 54.81 239 PHE A CA 1
ATOM 1773 C C . PHE A 1 239 ? -21.982 -45.436 62.434 1.00 54.81 239 PHE A C 1
ATOM 1775 O O . PHE A 1 239 ? -21.192 -45.070 63.333 1.00 54.81 239 PHE A O 1
#

Radius of gyration: 39.7 Å; chains: 1; bounding box: 66×76×105 Å

Foldseek 3Di:
DVVVVVVVVVVVVVVVVVVVVVVVVVVPDPLPPLDPPPDDPPCVVCLVVDDPVVVPCVPDDDDDDPCVVVVVVVVVVVCVVVVVQCPQPQDPNSNNVVVVCCVVCVNPDDPPPDDNVNSVVVVVVVVVVVVVVVVVCCCVPVVVVDPCCVVRDSCVVCVVCPVVVVCCCCVPVVVVVVVVVVCCCVCPVVVVVVVVVVVVVVVVVVVVVLVPVDVVSVVVVVVVVVVVVVVVVVVVVPD

pLDDT: mean 83.95, std 11.97, range [52.12, 97.69]